Protein AF-A0A857J0X7-F1 (afdb_monomer_lite)

Organism: NCBI:txid2697032

InterPro domains:
  IPR001810 F-box domain [PS50181] (43-91)

pLDDT: mean 70.12, std 14.36, range [34.72, 91.56]

Radius of gyration: 24.82 Å; chains: 1; bounding box: 76×46×62 Å

Secondary structure (DSSP, 8-state):
-HHHHHHTTPPPPTT--HHHHHHHHHHHHHS-------SS---SSGGGS-HHHHHHHHTTS-HHHHHHHHTT-HHHHHHHHHHHHHHHHHHHHHHHHTB-TTS-B-HHHHHHHHHHGGG--S--HHHHHHHHHHHHHHHHHHHHTSPTTHHHHHHHHHHHHHHHHTTTSTTHHHHHHHIIIIIGGGS-HHHHHHHHHHHHHHHHHHTTS--HHHHHHHHHHHHHHHHHHHHHHHHTT---HHHHHHHHHHHHHHHS-TTSPPPPHHHHHHHHHHHHHHHHHH-BHHHHHHHHHHHHHHHTTS-HHHHHHHHHHHGGGTSSS--TTS-TTPPPPB--HHHHHHHHHHHHHHHS--

Structure (mmCIF, N/CA/C/O backbone):
data_AF-A0A857J0X7-F1
#
_entry.id   AF-A0A857J0X7-F1
#
loop_
_atom_site.group_PDB
_atom_site.id
_atom_site.type_symbol
_atom_site.label_atom_id
_atom_site.label_alt_id
_atom_site.label_comp_id
_atom_site.label_asym_id
_atom_site.label_entity_id
_atom_site.label_seq_id
_atom_site.pdbx_PDB_ins_code
_atom_site.Cartn_x
_atom_site.Cartn_y
_atom_site.Cartn_z
_atom_site.occupancy
_atom_site.B_iso_or_equiv
_atom_site.auth_seq_id
_atom_site.auth_comp_id
_atom_site.auth_asym_id
_atom_site.auth_atom_id
_atom_site.pdbx_PDB_model_num
ATOM 1 N N . MET A 1 1 ? -35.759 5.948 -0.224 1.00 48.41 1 MET A N 1
ATOM 2 C CA . MET A 1 1 ? -35.198 4.591 0.015 1.00 48.41 1 MET A CA 1
ATOM 3 C C . MET A 1 1 ? -33.854 4.573 0.755 1.00 48.41 1 MET A C 1
ATOM 5 O O . MET A 1 1 ? -33.640 3.648 1.523 1.00 48.41 1 MET A O 1
ATOM 9 N N . PHE A 1 2 ? -32.939 5.535 0.563 1.00 41.16 2 PHE A N 1
ATOM 10 C CA . PHE A 1 2 ? -31.640 5.555 1.270 1.00 41.16 2 PHE A CA 1
ATOM 11 C C . PHE A 1 2 ? -31.780 5.833 2.783 1.00 41.16 2 PHE A C 1
ATOM 13 O O . PHE A 1 2 ? -31.210 5.122 3.605 1.00 41.16 2 PHE A O 1
ATOM 20 N N . PHE A 1 3 ? -32.629 6.800 3.148 1.00 45.56 3 PHE A N 1
ATOM 21 C CA . PHE A 1 3 ? -32.898 7.202 4.536 1.00 45.56 3 PHE A CA 1
ATOM 22 C C . PHE A 1 3 ? -33.541 6.099 5.390 1.00 45.56 3 PHE A C 1
ATOM 24 O O . PHE A 1 3 ? -33.100 5.847 6.506 1.00 45.56 3 PHE A O 1
ATOM 31 N N . SER A 1 4 ? -34.531 5.383 4.846 1.00 43.31 4 SER A N 1
ATOM 32 C CA . SER A 1 4 ? -35.195 4.286 5.560 1.00 43.31 4 SER A CA 1
ATOM 33 C C . SER A 1 4 ? -34.237 3.129 5.862 1.00 43.31 4 SER A C 1
ATOM 35 O O . SER A 1 4 ? -34.340 2.521 6.919 1.00 43.31 4 SER A O 1
ATOM 37 N N . ARG A 1 5 ? -33.249 2.866 4.991 1.00 43.47 5 ARG A N 1
ATOM 38 C CA . ARG A 1 5 ? -32.209 1.845 5.224 1.00 43.47 5 ARG A CA 1
ATOM 39 C C . ARG A 1 5 ? -31.157 2.274 6.255 1.00 43.47 5 ARG A C 1
ATOM 41 O O . ARG A 1 5 ? -30.703 1.434 7.028 1.00 43.47 5 ARG A O 1
ATOM 48 N N . LEU A 1 6 ? -30.807 3.564 6.293 1.00 44.28 6 LEU A N 1
ATOM 49 C CA . LEU A 1 6 ? -29.905 4.157 7.294 1.00 44.28 6 LEU A CA 1
ATOM 50 C C . LEU A 1 6 ? -30.493 4.098 8.708 1.00 44.28 6 LEU A C 1
ATOM 52 O O . LEU A 1 6 ? -29.813 3.669 9.639 1.00 44.28 6 LEU A O 1
ATOM 56 N N . VAL A 1 7 ? -31.771 4.460 8.846 1.00 41.97 7 VAL A N 1
ATOM 57 C CA . VAL A 1 7 ? -32.508 4.427 10.121 1.00 41.97 7 VAL A CA 1
ATOM 58 C C . VAL A 1 7 ? -32.753 2.986 10.598 1.00 41.97 7 VAL A C 1
ATOM 60 O O . VAL A 1 7 ? -32.714 2.722 11.794 1.00 41.97 7 VAL A O 1
ATOM 63 N N . GLN A 1 8 ? -32.905 2.023 9.682 1.00 41.41 8 GLN A N 1
ATOM 64 C CA . GLN A 1 8 ? -33.086 0.596 10.003 1.00 41.41 8 GLN A CA 1
ATOM 65 C C . GLN A 1 8 ? -31.782 -0.161 10.322 1.00 41.41 8 GLN A C 1
ATOM 67 O O . GLN A 1 8 ? -31.808 -1.370 10.543 1.00 41.41 8 GLN A O 1
ATOM 72 N N . GLY A 1 9 ? -30.629 0.516 10.338 1.00 34.72 9 GLY A N 1
ATOM 73 C CA . GLY A 1 9 ? -29.356 -0.090 10.734 1.00 34.72 9 GLY A CA 1
ATOM 74 C C . GLY A 1 9 ? -28.787 -1.127 9.765 1.00 34.72 9 GLY A C 1
ATOM 75 O O . GLY A 1 9 ? -27.939 -1.925 10.163 1.00 34.72 9 GLY A O 1
ATOM 76 N N . GLN A 1 10 ? -29.203 -1.113 8.495 1.00 35.03 10 GLN A N 1
ATOM 77 C CA . GLN A 1 10 ? -28.596 -1.984 7.493 1.00 35.03 10 GLN A CA 1
ATOM 78 C C . GLN A 1 10 ? -27.208 -1.467 7.075 1.00 35.03 10 GLN A C 1
ATOM 80 O O . GLN A 1 10 ? -27.016 -0.256 6.934 1.00 35.03 10 GLN A O 1
ATOM 85 N N . PRO A 1 11 ? -26.224 -2.361 6.859 1.00 36.31 11 PRO A N 1
ATOM 86 C CA . PRO A 1 11 ? -24.900 -1.967 6.401 1.00 36.31 11 PRO A CA 1
ATOM 87 C C . PRO A 1 11 ? -24.997 -1.308 5.020 1.00 36.31 11 PRO A C 1
ATOM 89 O O . PRO A 1 11 ? -25.448 -1.924 4.054 1.00 36.31 11 PRO A O 1
ATOM 92 N N . ILE A 1 12 ? -24.553 -0.054 4.916 1.00 43.38 12 ILE A N 1
ATOM 93 C CA . ILE A 1 12 ? -24.356 0.595 3.620 1.00 43.38 12 ILE A CA 1
ATOM 94 C C . ILE A 1 12 ? -23.183 -0.123 2.949 1.00 43.38 12 ILE A C 1
ATOM 96 O O . ILE A 1 12 ? -22.090 -0.196 3.513 1.00 43.38 12 ILE A O 1
ATOM 100 N N . ALA A 1 13 ? -23.409 -0.682 1.759 1.00 38.34 13 ALA A N 1
ATOM 101 C CA . ALA A 1 13 ? -22.337 -1.252 0.955 1.00 38.34 13 ALA A CA 1
ATOM 102 C C . ALA A 1 13 ? -21.242 -0.187 0.768 1.00 38.34 13 ALA A C 1
ATOM 104 O O . ALA A 1 13 ? -21.514 0.913 0.285 1.00 38.34 13 ALA A O 1
ATOM 105 N N . THR A 1 14 ? -20.011 -0.516 1.160 1.00 41.66 14 THR A N 1
ATOM 106 C CA . THR A 1 14 ? -18.832 0.368 1.262 1.00 41.66 14 THR A CA 1
ATOM 107 C C . THR A 1 14 ? -18.292 0.868 -0.091 1.00 41.66 14 THR A C 1
ATOM 109 O O . THR A 1 14 ? -17.098 1.085 -0.246 1.00 41.66 14 THR A O 1
ATOM 112 N N . GLY A 1 15 ? -19.155 1.012 -1.097 1.00 35.62 15 GLY A N 1
ATOM 113 C CA . GLY A 1 15 ? -18.845 1.551 -2.423 1.00 35.62 15 GLY A CA 1
ATOM 114 C C . GLY A 1 15 ? -19.691 2.767 -2.809 1.00 35.62 15 GLY A C 1
ATOM 115 O O . GLY A 1 15 ? -19.519 3.312 -3.897 1.00 35.62 15 GLY A O 1
ATOM 116 N N . HIS A 1 16 ? -20.615 3.217 -1.957 1.00 41.31 16 HIS A N 1
ATOM 117 C CA . HIS A 1 16 ? -21.377 4.443 -2.201 1.00 41.31 16 HIS A CA 1
ATOM 118 C C . HIS A 1 16 ? -20.581 5.653 -1.713 1.00 41.31 16 HIS A C 1
ATOM 120 O O . HIS A 1 16 ? -20.778 6.160 -0.616 1.00 41.31 16 HIS A O 1
ATOM 126 N N . SER A 1 17 ? -19.662 6.084 -2.582 1.00 48.12 17 SER A N 1
ATOM 127 C CA . SER A 1 17 ? -18.840 7.294 -2.487 1.00 48.12 17 SER A CA 1
ATOM 128 C C . SER A 1 17 ? -19.632 8.508 -1.988 1.00 48.12 17 SER A C 1
ATOM 130 O O . SER A 1 17 ? -20.818 8.639 -2.301 1.00 48.12 17 SER A O 1
ATOM 132 N N . ALA A 1 18 ? -18.947 9.454 -1.335 1.00 45.88 18 ALA A N 1
ATOM 133 C CA . ALA A 1 18 ? -19.403 10.816 -1.030 1.00 45.88 18 ALA A CA 1
ATOM 134 C C . ALA A 1 18 ? -20.168 11.509 -2.181 1.00 45.88 18 ALA A C 1
ATOM 136 O O . ALA A 1 18 ? -20.997 12.382 -1.942 1.00 45.88 18 ALA A O 1
ATOM 137 N N . ARG A 1 19 ? -19.944 11.089 -3.434 1.00 41.78 19 ARG A N 1
ATOM 138 C CA . ARG A 1 19 ? -20.722 11.490 -4.617 1.00 41.78 19 ARG A CA 1
ATOM 139 C C . ARG A 1 19 ? -22.202 11.080 -4.552 1.00 41.78 19 ARG A C 1
ATOM 141 O O . ARG A 1 19 ? -23.055 11.855 -4.963 1.00 41.78 19 ARG A O 1
ATOM 148 N N . THR A 1 20 ? -22.506 9.898 -4.022 1.00 53.53 20 THR A N 1
ATOM 149 C CA . THR A 1 20 ? -23.864 9.361 -3.805 1.00 53.53 20 THR A CA 1
ATOM 150 C C . THR A 1 20 ? -24.566 10.097 -2.671 1.00 53.53 20 THR A C 1
ATOM 152 O O . THR A 1 20 ? -25.737 10.429 -2.802 1.00 53.53 20 THR A O 1
ATOM 155 N N . LEU A 1 21 ? -23.836 10.415 -1.594 1.00 52.06 21 LEU A N 1
ATOM 156 C CA . LEU A 1 21 ? -24.336 11.269 -0.513 1.00 52.06 21 LEU A CA 1
ATOM 157 C C . LEU A 1 21 ? -24.615 12.687 -1.027 1.00 52.06 21 LEU A C 1
ATOM 159 O O . LEU A 1 21 ? -25.729 13.167 -0.869 1.00 52.06 21 LEU A O 1
ATOM 163 N N . ARG A 1 22 ? -23.669 13.319 -1.739 1.00 48.34 22 ARG A N 1
ATOM 164 C CA . ARG A 1 22 ? -23.881 14.634 -2.376 1.00 48.34 22 ARG A CA 1
ATOM 165 C C . ARG A 1 22 ? -25.040 14.620 -3.371 1.00 48.34 22 ARG A C 1
ATOM 167 O O . ARG A 1 22 ? -25.830 15.550 -3.368 1.00 48.34 22 ARG A O 1
ATOM 174 N N . SER A 1 23 ? -25.170 13.579 -4.193 1.00 47.84 23 SER A N 1
ATOM 175 C CA . SER A 1 23 ? -26.280 13.426 -5.144 1.00 47.84 23 SER A CA 1
ATOM 176 C C . SER A 1 23 ? -27.624 13.267 -4.434 1.00 47.84 23 SER A C 1
ATOM 178 O O . SER A 1 23 ? -28.561 13.969 -4.796 1.00 47.84 23 SER A O 1
ATOM 180 N N . ALA A 1 24 ? -27.709 12.401 -3.420 1.00 53.78 24 ALA A N 1
ATOM 181 C CA . ALA A 1 24 ? -28.931 12.173 -2.653 1.00 53.78 24 ALA A CA 1
ATOM 182 C C . ALA A 1 24 ? -29.360 13.423 -1.865 1.00 53.78 24 ALA A C 1
ATOM 184 O O . ALA A 1 24 ? -30.553 13.713 -1.778 1.00 53.78 24 ALA A O 1
ATOM 185 N N . LEU A 1 25 ? -28.395 14.182 -1.338 1.00 52.22 25 LEU A N 1
ATOM 186 C CA . LEU A 1 25 ? -28.626 15.433 -0.612 1.00 52.22 25 LEU A CA 1
ATOM 187 C C . LEU A 1 25 ? -28.973 16.597 -1.560 1.00 52.22 25 LEU A C 1
ATOM 189 O O . LEU A 1 25 ? -29.880 17.368 -1.264 1.00 52.22 25 LEU A O 1
ATOM 193 N N . ALA A 1 26 ? -28.355 16.682 -2.743 1.00 49.19 26 ALA A N 1
ATOM 194 C CA . ALA A 1 26 ? -28.684 17.693 -3.755 1.00 49.19 26 ALA A CA 1
ATOM 195 C C . ALA A 1 26 ? -30.107 17.528 -4.323 1.00 49.19 26 ALA A C 1
ATOM 197 O O . ALA A 1 26 ? -30.790 18.521 -4.587 1.00 49.19 26 ALA A O 1
ATOM 198 N N . THR A 1 27 ? -30.595 16.288 -4.454 1.00 49.78 27 THR A N 1
ATOM 199 C CA . THR A 1 27 ? -32.006 16.024 -4.790 1.00 49.78 27 THR A CA 1
ATOM 200 C C . THR A 1 27 ? -32.984 16.455 -3.694 1.00 49.78 27 THR A C 1
ATOM 202 O O . THR A 1 27 ? -34.136 16.715 -4.009 1.00 49.78 27 THR A O 1
ATOM 205 N N . GLN A 1 28 ? -32.557 16.577 -2.430 1.00 45.53 28 GLN A N 1
ATOM 206 C CA . GLN A 1 28 ? -33.424 17.060 -1.344 1.00 45.53 28 GLN A CA 1
ATOM 207 C C . GLN A 1 28 ? -33.520 18.589 -1.302 1.00 45.53 28 GLN A C 1
ATOM 209 O O . GLN A 1 28 ? -34.594 19.119 -1.025 1.00 45.53 28 GLN A O 1
ATOM 214 N N . SER A 1 29 ? -32.437 19.303 -1.632 1.00 40.91 29 SER A N 1
ATOM 215 C CA . SER A 1 29 ? -32.443 20.773 -1.723 1.00 40.91 29 SER A CA 1
ATOM 216 C C . SER A 1 29 ? -33.305 21.308 -2.874 1.00 40.91 29 SER A C 1
ATOM 218 O O . SER A 1 29 ? -33.671 22.477 -2.866 1.00 40.91 29 SER A O 1
ATOM 220 N N . THR A 1 30 ? -33.634 20.469 -3.862 1.00 42.28 30 THR A N 1
ATOM 221 C CA . THR A 1 30 ? -34.425 20.852 -5.045 1.00 42.28 30 THR A CA 1
ATOM 222 C C . THR A 1 30 ? -35.910 20.492 -4.948 1.00 42.28 30 THR A C 1
ATOM 224 O O . THR A 1 30 ? -36.709 21.075 -5.671 1.00 42.28 30 THR A O 1
ATOM 227 N N . THR A 1 31 ? -36.316 19.600 -4.037 1.00 43.66 31 THR A N 1
ATOM 228 C CA . THR A 1 31 ? -37.730 19.202 -3.858 1.00 43.66 31 THR A CA 1
ATOM 229 C C . THR A 1 31 ? -38.477 19.958 -2.753 1.00 43.66 31 THR A C 1
ATOM 231 O O . THR A 1 31 ? -39.665 19.723 -2.557 1.00 43.66 31 THR A O 1
ATOM 234 N N . SER A 1 32 ? -37.835 20.879 -2.028 1.00 42.47 32 SER A N 1
ATOM 235 C CA . SER A 1 32 ? -38.486 21.670 -0.973 1.00 42.47 32 SER A CA 1
ATOM 236 C C . SER A 1 32 ? -39.099 22.974 -1.505 1.00 42.47 32 SER A C 1
ATOM 238 O O . SER A 1 32 ? -38.623 24.062 -1.185 1.00 42.47 32 SER A O 1
ATOM 240 N N . THR A 1 33 ? -40.152 22.871 -2.316 1.00 39.88 33 THR A N 1
ATOM 241 C CA . THR A 1 33 ? -41.039 24.004 -2.673 1.00 39.88 33 THR A CA 1
ATOM 242 C C . THR A 1 33 ? -42.523 23.708 -2.452 1.00 39.88 33 THR A C 1
ATOM 244 O O . THR A 1 33 ? -43.375 24.487 -2.868 1.00 39.88 33 THR A O 1
ATOM 247 N N . THR A 1 34 ? -42.868 22.634 -1.743 1.00 42.69 34 THR A N 1
ATOM 248 C CA . THR A 1 34 ? -44.253 22.353 -1.338 1.00 42.69 34 THR A CA 1
ATOM 249 C C . THR A 1 34 ? -44.371 22.334 0.186 1.00 42.69 34 THR A C 1
ATOM 251 O O . THR A 1 34 ? -43.831 21.468 0.867 1.00 42.69 34 THR A O 1
ATOM 254 N N . ASN A 1 35 ? -45.043 23.366 0.710 1.00 41.41 35 ASN A N 1
ATOM 255 C CA . ASN A 1 35 ? -45.414 23.548 2.112 1.00 41.41 35 ASN A CA 1
ATOM 256 C C . ASN A 1 35 ? -46.582 22.618 2.480 1.00 41.41 35 ASN A C 1
ATOM 258 O O . ASN A 1 35 ? -47.716 23.073 2.596 1.00 41.41 35 ASN A O 1
ATOM 262 N N . GLU A 1 36 ? -46.314 21.336 2.701 1.00 41.53 36 GLU A N 1
ATOM 263 C CA . GLU A 1 36 ? -47.196 20.505 3.526 1.00 41.53 36 GLU A CA 1
ATOM 264 C C . GLU A 1 36 ? -46.353 19.746 4.559 1.00 41.53 36 GLU A C 1
ATOM 266 O O . GLU A 1 36 ? -45.397 19.061 4.184 1.00 41.53 36 GLU A O 1
ATOM 271 N N . PRO A 1 37 ? -46.647 19.876 5.867 1.00 39.81 37 PRO A N 1
ATOM 272 C CA . PRO A 1 37 ? -45.993 19.060 6.877 1.00 39.81 37 PRO A CA 1
ATOM 273 C C . PRO A 1 37 ? -46.467 17.605 6.719 1.00 39.81 37 PRO A C 1
ATOM 275 O O . PRO A 1 37 ? -47.678 17.370 6.691 1.00 39.81 37 PRO A O 1
ATOM 278 N N . PRO A 1 38 ? -45.568 16.608 6.624 1.00 44.72 38 PRO A N 1
ATOM 279 C CA . PRO A 1 38 ? -45.996 15.219 6.616 1.00 44.72 38 PRO A CA 1
ATOM 280 C C . PRO A 1 38 ? -46.636 14.864 7.962 1.00 44.72 38 PRO A C 1
ATOM 282 O O . PRO A 1 38 ? -46.075 15.110 9.031 1.00 44.72 38 PRO A O 1
ATOM 285 N N . ALA A 1 39 ? -47.826 14.271 7.890 1.00 46.19 39 ALA A N 1
ATOM 286 C CA . ALA A 1 39 ? -48.532 13.677 9.014 1.00 46.19 39 ALA A CA 1
ATOM 287 C C . ALA A 1 39 ? -47.848 12.362 9.427 1.00 46.19 39 ALA A C 1
ATOM 289 O O . ALA A 1 39 ? -48.253 11.291 9.000 1.00 46.19 39 ALA A O 1
ATOM 290 N N . ASP A 1 40 ? -46.743 12.478 10.159 1.00 49.06 40 ASP A N 1
ATOM 291 C CA . ASP A 1 40 ? -46.194 11.526 11.136 1.00 49.06 40 ASP A CA 1
ATOM 292 C C . ASP A 1 40 ? -44.783 12.010 11.493 1.00 49.06 40 ASP A C 1
ATOM 294 O O . ASP A 1 40 ? -44.025 12.412 10.613 1.00 49.06 40 ASP A O 1
ATOM 298 N N . GLY A 1 41 ? -44.427 11.997 12.782 1.00 47.50 41 GLY A N 1
ATOM 299 C CA . GLY A 1 41 ? -43.232 12.634 13.369 1.00 47.50 41 GLY A CA 1
ATOM 300 C C . GLY A 1 41 ? -41.858 12.074 12.961 1.00 47.50 41 GLY A C 1
ATOM 301 O O . GLY A 1 41 ? -40.938 12.054 13.777 1.00 47.50 41 GLY A O 1
ATOM 302 N N . ALA A 1 42 ? -41.699 11.593 11.728 1.00 47.16 42 ALA A N 1
ATOM 303 C CA . ALA A 1 42 ? -40.431 11.154 11.176 1.00 47.16 42 ALA A CA 1
ATOM 304 C C . ALA A 1 42 ? -39.616 12.361 10.662 1.00 47.16 42 ALA A C 1
ATOM 306 O O . ALA A 1 42 ? -40.120 13.152 9.863 1.00 47.16 42 ALA A O 1
ATOM 307 N N . PRO A 1 43 ? -38.344 12.505 11.071 1.00 52.66 43 PRO A N 1
ATOM 308 C CA . PRO A 1 43 ? -37.503 13.615 10.640 1.00 52.66 43 PRO A CA 1
ATOM 309 C C . PRO A 1 43 ? -37.266 13.569 9.125 1.00 52.66 43 PRO A C 1
ATOM 311 O O . PRO A 1 43 ? -36.805 12.566 8.575 1.00 52.66 43 PRO A O 1
ATOM 314 N N . THR A 1 44 ? -37.570 14.679 8.453 1.00 59.47 44 THR A N 1
ATOM 315 C CA . THR A 1 44 ? -37.413 14.848 7.000 1.00 59.47 44 THR A CA 1
ATOM 316 C C . THR A 1 44 ? -35.986 15.203 6.581 1.00 59.47 44 THR A C 1
ATOM 318 O O . THR A 1 44 ? -35.622 14.973 5.425 1.00 59.47 44 THR A O 1
ATOM 321 N N . ARG A 1 45 ? -35.160 15.734 7.497 1.00 67.62 45 ARG A N 1
ATOM 322 C CA . ARG A 1 45 ? -33.753 16.094 7.255 1.00 67.62 45 ARG A CA 1
ATOM 323 C C . ARG A 1 45 ? -32.836 15.467 8.308 1.00 67.62 45 ARG A C 1
ATOM 325 O O . ARG A 1 45 ? -33.229 15.257 9.451 1.00 67.62 45 ARG A O 1
ATOM 332 N N . LEU A 1 46 ? -31.575 15.200 7.942 1.00 70.06 46 LEU A N 1
ATOM 333 C CA . LEU A 1 46 ? -30.533 14.731 8.885 1.00 70.06 46 LEU A CA 1
ATOM 334 C C . LEU A 1 46 ? -30.329 15.729 10.036 1.00 70.06 46 LEU A C 1
ATOM 336 O O . LEU A 1 46 ? -29.960 15.350 11.143 1.00 70.06 46 LEU A O 1
ATOM 340 N N . GLU A 1 47 ? -30.585 17.003 9.752 1.00 75.06 47 GLU A N 1
ATOM 341 C CA . GLU A 1 47 ? -30.501 18.134 10.672 1.00 75.06 47 GLU A CA 1
ATOM 342 C C . GLU A 1 47 ? -31.615 18.140 11.716 1.00 75.06 47 GLU A C 1
ATOM 344 O O . GLU A 1 47 ? -31.502 18.882 12.681 1.00 75.06 47 GLU A O 1
ATOM 349 N N . ASP A 1 48 ? -32.653 17.317 11.560 1.00 78.50 48 ASP A N 1
ATOM 350 C CA . ASP A 1 48 ? -33.775 17.227 12.499 1.00 78.50 48 ASP A CA 1
ATOM 351 C C . ASP A 1 48 ? -33.607 16.047 13.474 1.00 78.50 48 ASP A C 1
ATOM 353 O O . ASP A 1 48 ? -34.383 15.885 14.414 1.00 78.50 48 ASP A O 1
ATOM 357 N N . LEU A 1 49 ? -32.584 15.203 13.276 1.00 79.00 49 LEU A N 1
ATOM 358 C CA . LEU A 1 49 ? -32.345 14.039 14.129 1.00 79.00 49 LEU A CA 1
ATOM 359 C C . LEU A 1 49 ? -31.921 14.461 15.546 1.00 79.00 49 LEU A C 1
ATOM 361 O O . LEU A 1 49 ? -31.137 15.403 15.684 1.00 79.00 49 LEU A O 1
ATOM 365 N N . PRO A 1 50 ? -32.348 13.749 16.605 1.00 82.12 50 PRO A N 1
ATOM 366 C CA . PRO A 1 50 ? -31.784 13.885 17.947 1.00 82.12 50 PRO A CA 1
ATOM 367 C C . PRO A 1 50 ? -30.264 13.688 17.952 1.00 82.12 50 PRO A C 1
ATOM 369 O O . PRO A 1 50 ? -29.726 12.921 17.149 1.00 82.12 50 PRO A O 1
ATOM 372 N N . ASN A 1 51 ? -29.562 14.365 18.865 1.00 79.00 51 ASN A N 1
ATOM 373 C CA . ASN A 1 51 ? -28.096 14.329 18.917 1.00 79.00 51 ASN A CA 1
ATOM 374 C C . ASN A 1 51 ? -27.546 12.912 19.127 1.00 79.00 51 ASN A C 1
ATOM 376 O O . ASN A 1 51 ? -26.505 12.586 18.565 1.00 79.00 51 ASN A O 1
ATOM 380 N N . GLU A 1 52 ? -28.232 12.064 19.891 1.00 79.25 52 GLU A N 1
ATOM 381 C CA . GLU A 1 52 ? -27.820 10.681 20.146 1.00 79.25 52 GLU A CA 1
ATOM 382 C C . GLU A 1 52 ? -27.847 9.853 18.855 1.00 79.25 52 GLU A C 1
ATOM 384 O O . GLU A 1 52 ? -26.859 9.212 18.503 1.00 79.25 52 GLU A O 1
ATOM 389 N N . ILE A 1 53 ? -28.943 9.949 18.096 1.00 80.50 53 ILE A N 1
ATOM 390 C CA . ILE A 1 53 ? -29.118 9.233 16.824 1.00 80.50 53 ILE A CA 1
ATOM 391 C C . ILE A 1 53 ? -28.143 9.765 15.773 1.00 80.50 53 ILE A C 1
ATOM 393 O O . ILE A 1 53 ? -27.558 8.996 15.010 1.00 80.50 53 ILE A O 1
ATOM 397 N N . LEU A 1 54 ? -27.939 11.084 15.742 1.00 82.44 54 LEU A N 1
ATOM 398 C CA . LEU A 1 54 ? -26.971 11.711 14.854 1.00 82.44 54 LEU A CA 1
ATOM 399 C C . LEU A 1 54 ? -25.552 11.198 15.135 1.00 82.44 54 LEU A C 1
ATOM 401 O O . LEU A 1 54 ? -24.854 10.810 14.202 1.00 82.44 54 LEU A O 1
ATOM 405 N N . LEU A 1 55 ? -25.139 11.135 16.403 1.00 79.81 55 LEU A N 1
ATOM 406 C CA . LEU A 1 55 ? -23.829 10.603 16.788 1.00 79.81 55 LEU A CA 1
ATOM 407 C C . LEU A 1 55 ? -23.681 9.116 16.432 1.00 79.81 55 LEU A C 1
ATOM 409 O O . LEU A 1 55 ? -22.628 8.718 15.936 1.00 79.81 55 LEU A O 1
ATOM 413 N N . ASP A 1 56 ? -24.728 8.307 16.607 1.00 79.38 56 ASP A N 1
ATOM 414 C CA . ASP A 1 56 ? -24.720 6.888 16.224 1.00 79.38 56 ASP A CA 1
ATOM 415 C C . ASP A 1 56 ? -24.605 6.678 14.707 1.00 79.38 56 ASP A C 1
ATOM 417 O O . ASP A 1 56 ? -23.965 5.725 14.247 1.00 79.38 56 ASP A O 1
ATOM 421 N N . LEU A 1 57 ? -25.202 7.568 13.912 1.00 80.88 57 LEU A N 1
ATOM 422 C CA . LEU A 1 57 ? -25.074 7.555 12.457 1.00 80.88 57 LEU A CA 1
ATOM 423 C C . LEU A 1 57 ? -23.676 7.982 12.015 1.00 80.88 57 LEU A C 1
ATOM 425 O O . LEU A 1 57 ? -23.048 7.279 11.221 1.00 80.88 57 LEU A O 1
ATOM 429 N N . LEU A 1 58 ? -23.165 9.089 12.557 1.00 80.44 58 LEU A N 1
ATOM 430 C CA . LEU A 1 58 ? -21.813 9.571 12.271 1.00 80.44 58 LEU A CA 1
ATOM 431 C C . LEU A 1 58 ? -20.748 8.542 12.706 1.00 80.44 58 LEU A C 1
ATOM 433 O O . LEU A 1 58 ? -19.729 8.378 12.034 1.00 80.44 58 LEU A O 1
ATOM 437 N N . ALA A 1 59 ? -21.005 7.746 13.751 1.00 72.69 59 ALA A N 1
ATOM 438 C CA . ALA A 1 59 ? -20.148 6.631 14.175 1.00 72.69 59 ALA A CA 1
ATOM 439 C C . ALA A 1 59 ? -19.978 5.520 13.126 1.00 72.69 59 ALA A C 1
ATOM 441 O O . ALA A 1 59 ? -19.060 4.703 13.242 1.00 72.69 59 ALA A O 1
ATOM 442 N N . ARG A 1 60 ? -20.836 5.467 12.104 1.00 74.62 60 ARG A N 1
ATOM 443 C CA . ARG A 1 60 ? -20.806 4.446 11.044 1.00 74.62 60 ARG A CA 1
ATOM 444 C C . ARG A 1 60 ? -20.176 4.939 9.742 1.00 74.62 60 ARG A C 1
ATOM 446 O O . ARG A 1 60 ? -20.003 4.131 8.831 1.00 74.62 60 ARG A O 1
ATOM 453 N N . LEU A 1 61 ? -19.853 6.226 9.649 1.00 74.88 61 LEU A N 1
ATOM 454 C CA . LEU A 1 61 ? -19.323 6.850 8.440 1.00 74.88 61 LEU A CA 1
ATOM 455 C C . LEU A 1 61 ? -17.790 6.844 8.416 1.00 74.88 61 LEU A C 1
ATOM 457 O O . LEU A 1 61 ? -17.130 6.796 9.456 1.00 74.88 61 LEU A O 1
ATOM 461 N N . ASP A 1 62 ? -17.231 6.873 7.208 1.00 70.88 62 ASP A N 1
ATOM 462 C CA . ASP A 1 62 ? -15.794 7.022 6.981 1.00 70.88 62 ASP A CA 1
ATOM 463 C C . ASP A 1 62 ? -15.350 8.492 7.076 1.00 70.88 62 ASP A C 1
ATOM 465 O O . ASP A 1 62 ? -16.157 9.422 7.006 1.00 70.88 62 ASP A O 1
ATOM 469 N N . ALA A 1 63 ? -14.041 8.705 7.223 1.00 72.19 63 ALA A N 1
ATOM 470 C CA . ALA A 1 63 ? -13.424 10.027 7.336 1.00 72.19 63 ALA A CA 1
ATOM 471 C C . ALA A 1 63 ? -13.860 11.017 6.238 1.00 72.19 63 ALA A C 1
ATOM 473 O O . ALA A 1 63 ? -14.121 12.186 6.522 1.00 72.19 63 ALA A O 1
ATOM 474 N N . ARG A 1 64 ? -13.981 10.551 4.989 1.00 71.50 64 ARG A N 1
ATOM 475 C CA . ARG A 1 64 ? -14.370 11.387 3.846 1.00 71.50 64 ARG A CA 1
ATOM 476 C C . ARG A 1 64 ? -15.833 11.815 3.924 1.00 71.50 64 ARG A C 1
ATOM 478 O O . ARG A 1 64 ? -16.146 12.974 3.657 1.00 71.50 64 ARG A O 1
ATOM 485 N N . SER A 1 65 ? -16.729 10.901 4.285 1.00 76.69 65 SER A N 1
ATOM 486 C CA . SER A 1 65 ? -18.147 11.216 4.477 1.00 76.69 65 SER A CA 1
ATOM 487 C C . SER A 1 65 ? -18.343 12.164 5.656 1.00 76.69 65 SER A C 1
ATOM 489 O O . SER A 1 65 ? -19.153 13.083 5.559 1.00 76.69 65 SER A O 1
ATOM 491 N N . LEU A 1 66 ? -17.568 11.993 6.733 1.00 79.75 66 LEU A N 1
ATOM 492 C CA . LEU A 1 66 ? -17.556 12.925 7.861 1.00 79.75 66 LEU A CA 1
ATOM 493 C C . LEU A 1 66 ? -17.092 14.318 7.425 1.00 79.75 66 LEU A C 1
ATOM 495 O O . LEU A 1 66 ? -17.776 15.288 7.723 1.00 79.75 66 LEU A O 1
ATOM 499 N N . GLN A 1 67 ? -16.004 14.432 6.658 1.00 76.00 67 GLN A N 1
ATOM 500 C CA . GLN A 1 67 ? -15.534 15.727 6.154 1.00 76.00 67 GLN A CA 1
ATOM 501 C C . GLN A 1 67 ? -16.615 16.450 5.337 1.00 76.00 67 GLN A C 1
ATOM 503 O O . GLN A 1 67 ? -16.916 17.610 5.601 1.00 76.00 67 GLN A O 1
ATOM 508 N N . VAL A 1 68 ? -17.254 15.744 4.398 1.00 78.62 68 VAL A N 1
ATOM 509 C CA . VAL A 1 68 ? -18.321 16.326 3.570 1.00 78.62 68 VAL A CA 1
ATOM 510 C C . VAL A 1 68 ? -19.510 16.781 4.414 1.00 78.62 68 VAL A C 1
ATOM 512 O O . VAL A 1 68 ? -20.060 17.839 4.137 1.00 78.62 68 VAL A O 1
ATOM 515 N N . LEU A 1 69 ? -19.906 16.018 5.437 1.00 80.75 69 LEU A N 1
ATOM 516 C CA . LEU A 1 69 ? -20.994 16.410 6.340 1.00 80.75 69 LEU A CA 1
ATOM 517 C C . LEU A 1 69 ? -20.613 17.594 7.237 1.00 80.75 69 LEU A C 1
ATOM 519 O O . LEU A 1 69 ? -21.450 18.457 7.488 1.00 80.75 69 LEU A O 1
ATOM 523 N N . GLY A 1 70 ? -19.362 17.656 7.697 1.00 80.56 70 GLY A N 1
ATOM 524 C CA . GLY A 1 70 ? -18.853 18.765 8.506 1.00 80.56 70 GLY A CA 1
ATOM 525 C C . GLY A 1 70 ? -18.848 20.095 7.752 1.00 80.56 70 GLY A C 1
ATOM 526 O O . GLY A 1 70 ? -19.116 21.133 8.345 1.00 80.56 70 GLY A O 1
ATOM 527 N N . GLU A 1 71 ? -18.629 20.064 6.437 1.00 82.25 71 GLU A N 1
ATOM 528 C CA . GLU A 1 71 ? -18.693 21.247 5.567 1.00 82.25 71 GLU A CA 1
ATOM 529 C C . GLU A 1 71 ? -20.129 21.757 5.333 1.00 82.25 71 GLU A C 1
ATOM 531 O O . GLU A 1 71 ? -20.304 22.879 4.862 1.00 82.25 71 GLU A O 1
ATOM 536 N N . MET A 1 72 ? -21.165 20.966 5.648 1.00 81.19 72 MET A N 1
ATOM 537 C CA . MET A 1 72 ? -22.556 21.348 5.368 1.00 81.19 72 MET A CA 1
ATOM 538 C C . MET A 1 72 ? -23.117 22.359 6.367 1.00 81.19 72 MET A C 1
ATOM 540 O O . MET A 1 72 ? -23.796 23.298 5.959 1.00 81.19 72 MET A O 1
ATOM 544 N N . ASN A 1 73 ? -22.886 22.160 7.669 1.00 83.06 73 ASN A N 1
ATOM 545 C CA . ASN A 1 73 ? -23.345 23.086 8.703 1.00 83.06 73 ASN A CA 1
ATOM 546 C C . ASN A 1 73 ? -22.561 22.936 10.020 1.00 83.06 73 ASN A C 1
ATOM 548 O O . ASN A 1 73 ? -21.922 21.918 10.296 1.00 83.06 73 ASN A O 1
ATOM 552 N N . PHE A 1 74 ? -22.675 23.958 10.873 1.00 85.25 74 PHE A N 1
ATOM 553 C CA . PHE A 1 74 ? -21.985 24.025 12.164 1.00 85.25 74 PHE A CA 1
ATOM 554 C C . PHE A 1 74 ? -22.372 22.892 13.130 1.00 85.25 74 PHE A C 1
ATOM 556 O O . PHE A 1 74 ? -21.536 22.411 13.894 1.00 85.25 74 PHE A O 1
ATOM 563 N N . ARG A 1 75 ? -23.630 22.431 13.098 1.00 84.31 75 ARG A N 1
ATOM 564 C CA . ARG A 1 75 ? -24.107 21.365 13.989 1.00 84.31 75 ARG A CA 1
ATOM 565 C C . ARG A 1 75 ? -23.412 20.038 13.686 1.00 84.31 75 ARG A C 1
ATOM 567 O O . ARG A 1 75 ? -22.970 19.363 14.615 1.00 84.31 75 ARG A O 1
ATOM 574 N N . PHE A 1 76 ? -23.295 19.673 12.409 1.00 85.12 76 PHE A N 1
ATOM 575 C CA . PHE A 1 76 ? -22.559 18.482 11.994 1.00 85.12 76 PHE A CA 1
ATOM 576 C C . PHE A 1 76 ? -21.074 18.627 12.293 1.00 85.12 76 PHE A C 1
ATOM 578 O O . PHE A 1 76 ? -20.516 17.707 12.882 1.00 85.12 76 PHE A O 1
ATOM 585 N N . ALA A 1 77 ? -20.464 19.779 11.995 1.00 83.69 77 ALA A N 1
ATOM 586 C CA . ALA A 1 77 ? -19.065 20.036 12.341 1.00 83.69 77 ALA A CA 1
ATOM 587 C C . ALA A 1 77 ? -18.793 19.792 13.837 1.00 83.69 77 ALA A C 1
ATOM 589 O O . ALA A 1 77 ? -17.934 18.984 14.184 1.00 83.69 77 ALA A O 1
ATOM 590 N N . SER A 1 78 ? -19.603 20.379 14.724 1.00 85.75 78 SER A N 1
ATOM 591 C CA . SER A 1 78 ? -19.461 20.219 16.177 1.00 85.75 78 SER A CA 1
ATOM 592 C C . SER A 1 78 ? -19.693 18.775 16.653 1.00 85.75 78 SER A C 1
ATOM 594 O O . SER A 1 78 ? -18.958 18.260 17.502 1.00 85.75 78 SER A O 1
ATOM 596 N N . ALA A 1 79 ? -20.689 18.078 16.093 1.00 86.38 79 ALA A N 1
ATOM 597 C CA . ALA A 1 79 ? -20.950 16.676 16.424 1.00 86.38 79 ALA A CA 1
ATOM 598 C C . ALA A 1 79 ? -19.794 15.757 15.990 1.00 86.38 79 ALA A C 1
ATOM 600 O O . ALA A 1 79 ? -19.381 14.876 16.750 1.00 86.38 79 ALA A O 1
ATOM 601 N N . ILE A 1 80 ? -19.242 16.001 14.799 1.00 86.25 80 ILE A N 1
ATOM 602 C CA . ILE A 1 80 ? -18.093 15.276 14.252 1.00 86.25 80 ILE A CA 1
ATOM 603 C C . ILE A 1 80 ? -16.851 15.537 15.105 1.00 86.25 80 ILE A C 1
ATOM 605 O O . ILE A 1 80 ? -16.203 14.579 15.519 1.00 86.25 80 ILE A O 1
ATOM 609 N N . GLU A 1 81 ? -16.546 16.791 15.448 1.00 86.06 81 GLU A N 1
ATOM 610 C CA . GLU A 1 81 ? -15.413 17.139 16.319 1.00 86.06 81 GLU A CA 1
ATOM 611 C C . GLU A 1 81 ? -15.482 16.415 17.668 1.00 86.06 81 GLU A C 1
ATOM 613 O O . GLU A 1 81 ? -14.490 15.840 18.134 1.00 86.06 81 GLU A O 1
ATOM 618 N N . ARG A 1 82 ? -16.671 16.373 18.280 1.00 85.19 82 ARG A N 1
ATOM 619 C CA . ARG A 1 82 ? -16.891 15.665 19.546 1.00 85.19 82 ARG A CA 1
ATOM 620 C C . ARG A 1 82 ? -16.687 14.159 19.400 1.00 85.19 82 ARG A C 1
ATOM 622 O O . ARG A 1 82 ? -16.090 13.535 20.278 1.00 85.19 82 ARG A O 1
ATOM 629 N N . GLN A 1 83 ? -17.172 13.562 18.314 1.00 84.62 83 GLN A N 1
ATOM 630 C CA . GLN A 1 83 ? -16.979 12.139 18.038 1.00 84.62 83 GLN A CA 1
ATOM 631 C C . GLN A 1 83 ? -15.507 11.802 17.792 1.00 84.62 83 GLN A C 1
ATOM 633 O O . GLN A 1 83 ? -15.012 10.811 18.326 1.00 84.62 83 GLN A O 1
ATOM 638 N N . VAL A 1 84 ? -14.806 12.622 17.010 1.00 84.81 84 VAL A N 1
ATOM 639 C CA . VAL A 1 84 ? -13.381 12.447 16.714 1.00 84.81 84 VAL A CA 1
ATOM 640 C C . VAL A 1 84 ? -12.561 12.561 17.992 1.00 84.81 84 VAL A C 1
ATOM 642 O O . VAL A 1 84 ? -11.715 11.709 18.241 1.00 84.81 84 VAL A O 1
ATOM 645 N N . SER A 1 85 ? -12.866 13.536 18.851 1.00 86.69 85 SER A N 1
ATOM 646 C CA . SER A 1 85 ? -12.199 13.699 20.149 1.00 86.69 85 SER A CA 1
ATOM 647 C C . SER A 1 85 ? -12.364 12.459 21.032 1.00 86.69 85 SER A C 1
ATOM 649 O O . SER A 1 85 ? -11.369 11.897 21.486 1.00 86.69 85 SER A O 1
ATOM 651 N N . LYS A 1 86 ? -13.595 11.945 21.170 1.00 87.56 86 LYS A N 1
ATOM 652 C CA . LYS A 1 86 ? -13.868 10.694 21.902 1.00 87.56 86 LYS A CA 1
ATOM 653 C C . LYS A 1 86 ? -13.160 9.482 21.291 1.00 87.56 86 LYS A C 1
ATOM 655 O O . LYS A 1 86 ? -12.692 8.603 22.009 1.00 87.56 86 LYS A O 1
ATOM 660 N N . ALA A 1 87 ? -13.099 9.407 19.963 1.00 86.31 87 ALA A N 1
ATOM 661 C CA . ALA A 1 87 ? -12.424 8.319 19.266 1.00 86.31 87 ALA A CA 1
ATOM 662 C C . ALA A 1 87 ? -10.904 8.352 19.505 1.00 86.31 87 ALA A C 1
ATOM 664 O O . ALA A 1 87 ? -10.304 7.304 19.734 1.00 86.31 87 ALA A O 1
ATOM 665 N N . LEU A 1 88 ? -10.298 9.544 19.508 1.00 87.88 88 LEU A N 1
ATOM 666 C CA . LEU A 1 88 ? -8.880 9.743 19.821 1.00 87.88 88 LEU A CA 1
ATOM 667 C C . LEU A 1 88 ? -8.570 9.393 21.282 1.00 87.88 88 LEU A C 1
ATOM 669 O O . LEU A 1 88 ? -7.613 8.668 21.532 1.00 87.88 88 LEU A O 1
ATOM 673 N N . GLU A 1 89 ? -9.399 9.835 22.232 1.00 89.88 89 GLU A N 1
ATOM 674 C CA . GLU A 1 89 ? -9.280 9.458 23.651 1.00 89.88 89 GLU A CA 1
ATOM 675 C C . GLU A 1 89 ? -9.342 7.940 23.827 1.00 89.88 89 GLU A C 1
ATOM 677 O O . GLU A 1 89 ? -8.477 7.341 24.466 1.00 89.88 89 GLU A O 1
ATOM 682 N N . ARG A 1 90 ? -10.305 7.286 23.169 1.00 89.75 90 ARG A N 1
ATOM 683 C CA . ARG A 1 90 ? -10.421 5.830 23.222 1.00 89.75 90 ARG A CA 1
ATOM 684 C C . ARG A 1 90 ? -9.219 5.122 22.596 1.00 89.75 90 ARG A C 1
ATOM 686 O O . ARG A 1 90 ? -8.793 4.085 23.098 1.00 89.75 90 ARG A O 1
ATOM 693 N N . ALA A 1 91 ? -8.666 5.647 21.506 1.00 89.06 91 ALA A N 1
ATOM 694 C CA . ALA A 1 91 ? -7.455 5.092 20.909 1.00 89.06 91 ALA A CA 1
ATOM 695 C C . ALA A 1 91 ? -6.243 5.232 21.848 1.00 89.06 91 ALA A C 1
ATOM 697 O O . ALA A 1 91 ? -5.475 4.278 21.990 1.00 89.06 91 ALA A O 1
ATOM 698 N N . ASP A 1 92 ? -6.112 6.367 22.539 1.00 90.06 92 ASP A N 1
ATOM 699 C CA . ASP A 1 92 ? -5.077 6.590 23.554 1.00 90.06 92 ASP A CA 1
ATOM 700 C C . ASP A 1 92 ? -5.191 5.600 24.727 1.00 90.06 92 ASP A C 1
ATOM 702 O O . ASP A 1 92 ? -4.167 5.123 25.218 1.00 90.06 92 ASP A O 1
ATOM 706 N N . GLU A 1 93 ? -6.407 5.226 25.135 1.00 91.56 93 GLU A N 1
ATOM 707 C CA . GLU A 1 93 ? -6.639 4.201 26.164 1.00 91.56 93 GLU A CA 1
ATOM 708 C C . GLU A 1 93 ? -6.295 2.780 25.694 1.00 91.56 93 GLU A C 1
ATOM 710 O O . GLU A 1 93 ? -5.780 1.973 26.473 1.00 91.56 93 GLU A O 1
ATOM 715 N N . LEU A 1 94 ? -6.604 2.448 24.436 1.00 91.31 94 LEU A N 1
ATOM 716 C CA . LEU A 1 94 ? -6.421 1.102 23.880 1.00 91.31 94 LEU A CA 1
ATOM 717 C C . LEU A 1 94 ? -4.971 0.820 23.465 1.00 91.31 94 LEU A C 1
ATOM 719 O O . LEU A 1 94 ? -4.524 -0.325 23.538 1.00 91.31 94 LEU A O 1
ATOM 723 N N . LEU A 1 95 ? -4.218 1.841 23.047 1.00 89.38 95 LEU A N 1
ATOM 724 C CA . LEU A 1 95 ? -2.828 1.706 22.596 1.00 89.38 95 LEU A CA 1
ATOM 725 C C . LEU A 1 95 ? -1.903 1.035 23.635 1.00 89.38 95 LEU A C 1
ATOM 727 O O . LEU A 1 95 ? -1.153 0.125 23.265 1.00 89.38 95 LEU A O 1
ATOM 731 N N . PRO A 1 96 ? -1.914 1.426 24.925 1.00 87.75 96 PRO A N 1
ATOM 732 C CA . PRO A 1 96 ? -1.157 0.736 25.967 1.00 87.75 96 PRO A CA 1
ATOM 733 C C . PRO A 1 96 ? -1.578 -0.725 26.141 1.00 87.75 96 PRO A C 1
ATOM 735 O O . PRO A 1 96 ? -0.715 -1.574 26.331 1.00 87.75 96 PRO A O 1
ATOM 738 N N . GLN A 1 97 ? -2.875 -1.017 26.004 1.00 88.19 97 GLN A N 1
ATOM 739 C CA . GLN A 1 97 ? -3.462 -2.348 26.209 1.00 88.19 97 GLN A CA 1
ATOM 740 C C . GLN A 1 97 ? -3.155 -3.333 25.074 1.00 88.19 97 GLN A C 1
ATOM 742 O O . GLN A 1 97 ? -3.406 -4.529 25.215 1.00 88.19 97 GLN A O 1
ATOM 747 N N . LEU A 1 98 ? -2.632 -2.847 23.941 1.00 84.88 98 LEU A N 1
ATOM 748 C CA . LEU A 1 98 ? -2.288 -3.679 22.789 1.00 84.88 98 LEU A CA 1
ATOM 749 C C . LEU A 1 98 ? -1.267 -4.767 23.156 1.00 84.88 98 LEU A C 1
ATOM 751 O O . LEU A 1 98 ? -1.398 -5.901 22.697 1.00 84.88 98 LEU A O 1
ATOM 755 N N . CYS A 1 99 ? -0.302 -4.428 24.015 1.00 81.06 99 CYS A N 1
ATOM 756 C CA . CYS A 1 99 ? 0.679 -5.360 24.559 1.00 81.06 99 CYS A CA 1
ATOM 757 C C . CYS A 1 99 ? 0.294 -5.700 26.000 1.00 81.06 99 CYS A C 1
ATOM 759 O O . CYS A 1 99 ? 0.137 -4.805 26.830 1.00 81.06 99 CYS A O 1
ATOM 761 N N . THR A 1 100 ? 0.160 -6.984 26.308 1.00 75.31 100 THR A N 1
ATOM 762 C CA . THR A 1 100 ? -0.064 -7.442 27.684 1.00 75.31 100 THR A CA 1
ATOM 763 C C . THR A 1 100 ? 1.258 -7.482 28.451 1.00 75.31 100 THR A C 1
ATOM 765 O O . THR A 1 100 ? 2.315 -7.627 27.837 1.00 75.31 100 THR A O 1
ATOM 768 N N . ALA A 1 101 ? 1.205 -7.415 29.785 1.00 74.12 101 ALA A N 1
ATOM 769 C CA . ALA A 1 101 ? 2.391 -7.506 30.648 1.00 74.12 101 ALA A CA 1
ATOM 770 C C . ALA A 1 101 ? 3.227 -8.777 30.390 1.00 74.12 101 ALA A C 1
ATOM 772 O O . ALA A 1 101 ? 4.450 -8.735 30.469 1.00 74.12 101 ALA A O 1
ATOM 773 N N . ASP A 1 102 ? 2.573 -9.861 29.967 1.00 67.88 102 ASP A N 1
ATOM 774 C CA . ASP A 1 102 ? 3.203 -11.152 29.666 1.00 67.88 102 ASP A CA 1
ATOM 775 C C . ASP A 1 102 ? 3.848 -11.214 28.265 1.00 67.88 102 ASP A C 1
ATOM 777 O O . ASP A 1 102 ? 4.158 -12.290 27.758 1.00 67.88 102 ASP A O 1
ATOM 781 N N . GLY A 1 103 ? 3.983 -10.076 27.573 1.00 65.50 103 GLY A N 1
ATOM 782 C CA . GLY A 1 103 ? 4.527 -10.000 26.210 1.00 65.50 103 GLY A CA 1
ATOM 783 C C . GLY A 1 103 ? 3.567 -10.459 25.102 1.00 65.50 103 GLY A C 1
ATOM 784 O O . GLY A 1 103 ? 3.878 -10.301 23.923 1.00 65.50 103 GLY A O 1
ATOM 785 N N . GLY A 1 104 ? 2.390 -10.978 25.465 1.00 70.25 104 GLY A N 1
ATOM 786 C CA . GLY A 1 104 ? 1.289 -11.277 24.548 1.00 70.25 104 GLY A CA 1
ATOM 787 C C . GLY A 1 104 ? 0.573 -10.032 24.008 1.00 70.25 104 GLY A C 1
ATOM 788 O O . GLY A 1 104 ? 0.955 -8.887 24.269 1.00 70.25 104 GLY A O 1
ATOM 789 N N . PHE A 1 105 ? -0.499 -10.253 23.242 1.00 77.88 105 PHE A N 1
ATOM 790 C CA . PHE A 1 105 ? -1.257 -9.169 22.619 1.00 77.88 105 PHE A CA 1
ATOM 791 C C . PHE A 1 105 ? -2.759 -9.272 22.852 1.00 77.88 105 PHE A C 1
ATOM 793 O O . PHE A 1 105 ? -3.351 -10.351 22.779 1.00 77.88 105 PHE A O 1
ATOM 800 N N . SER A 1 106 ? -3.389 -8.122 23.080 1.00 85.88 106 SER A N 1
ATOM 801 C CA . SER A 1 106 ? -4.837 -8.039 23.247 1.00 85.88 106 SER A CA 1
ATOM 802 C C . SER A 1 106 ? -5.525 -7.896 21.893 1.00 85.88 106 SER A C 1
ATOM 804 O O . SER A 1 106 ? -5.472 -6.846 21.246 1.00 85.88 106 SER A O 1
ATOM 806 N N . GLN A 1 107 ? -6.224 -8.952 21.468 1.00 83.00 107 GLN A N 1
ATOM 807 C CA . GLN A 1 107 ? -7.064 -8.902 20.266 1.00 83.00 107 GLN A CA 1
ATOM 808 C C . GLN A 1 107 ? -8.181 -7.864 20.396 1.00 83.00 107 GLN A C 1
ATOM 810 O O . GLN A 1 107 ? -8.455 -7.148 19.440 1.00 83.00 107 GLN A O 1
ATOM 815 N N . ALA A 1 108 ? -8.780 -7.733 21.582 1.00 86.75 108 ALA A N 1
ATOM 816 C CA . ALA A 1 108 ? -9.837 -6.757 21.827 1.00 86.75 108 ALA A CA 1
ATOM 817 C C . ALA A 1 108 ? -9.337 -5.312 21.663 1.00 86.75 108 ALA A C 1
ATOM 819 O O . ALA A 1 108 ? -10.032 -4.481 21.078 1.00 86.75 108 ALA A O 1
ATOM 820 N N . ALA A 1 109 ? -8.114 -5.020 22.127 1.00 88.44 109 ALA A N 1
ATOM 821 C CA . ALA A 1 109 ? -7.513 -3.701 21.956 1.00 88.44 109 ALA A CA 1
ATOM 822 C C . ALA A 1 109 ? -7.212 -3.401 20.484 1.00 88.44 109 ALA A C 1
ATOM 824 O O . ALA A 1 109 ? -7.544 -2.320 19.994 1.00 88.44 109 ALA A O 1
ATOM 825 N N . LEU A 1 110 ? -6.654 -4.380 19.761 1.00 87.81 110 LEU A N 1
ATOM 826 C CA . LEU A 1 110 ? -6.418 -4.256 18.324 1.00 87.81 110 LEU A CA 1
ATOM 827 C C . LEU A 1 110 ? -7.726 -4.014 17.562 1.00 87.81 110 LEU A C 1
ATOM 829 O O . LEU A 1 110 ? -7.783 -3.142 16.702 1.00 87.81 110 LEU A O 1
ATOM 833 N N . ASP A 1 111 ? -8.784 -4.746 17.895 1.00 86.56 111 ASP A N 1
ATOM 834 C CA . ASP A 1 111 ? -10.083 -4.625 17.234 1.00 86.56 111 ASP A CA 1
ATOM 835 C C . ASP A 1 111 ? -10.730 -3.268 17.460 1.00 86.56 111 ASP A C 1
ATOM 837 O O . ASP A 1 111 ? -11.260 -2.674 16.518 1.00 86.56 111 ASP A O 1
ATOM 841 N N . GLY A 1 112 ? -10.635 -2.752 18.685 1.00 88.50 112 GLY A N 1
ATOM 842 C CA . GLY A 1 112 ? -11.070 -1.399 18.999 1.00 88.50 112 GLY A CA 1
ATOM 843 C C . GLY A 1 112 ? -10.294 -0.351 18.199 1.00 88.50 112 GLY A C 1
ATOM 844 O O . GLY A 1 112 ? -10.907 0.530 17.600 1.00 88.50 112 GLY A O 1
ATOM 845 N N . LEU A 1 113 ? -8.967 -0.476 18.111 1.00 89.69 113 LEU A N 1
ATOM 846 C CA . LEU A 1 113 ? -8.124 0.457 17.354 1.00 89.69 113 LEU A CA 1
ATOM 847 C C . LEU A 1 113 ? -8.424 0.412 15.852 1.00 89.69 113 LEU A C 1
ATOM 849 O O . LEU A 1 113 ? -8.679 1.449 15.244 1.00 89.69 113 LEU A O 1
ATOM 853 N N . LEU A 1 114 ? -8.491 -0.782 15.261 1.00 88.38 114 LEU A N 1
ATOM 854 C CA . LEU A 1 114 ? -8.840 -0.964 13.851 1.00 88.38 114 LEU A CA 1
ATOM 855 C C . LEU A 1 114 ? -10.261 -0.463 13.528 1.00 88.38 114 LEU A C 1
ATOM 857 O O . LEU A 1 114 ? -10.524 -0.044 12.402 1.00 88.38 114 LEU A O 1
ATOM 861 N N . ALA A 1 115 ? -11.188 -0.466 14.488 1.00 86.00 115 ALA A N 1
ATOM 862 C CA . ALA A 1 115 ? -12.511 0.134 14.307 1.00 86.00 115 ALA A CA 1
ATOM 863 C C . ALA A 1 115 ? -12.497 1.674 14.364 1.00 86.00 115 ALA A C 1
ATOM 865 O O . ALA A 1 115 ? -13.361 2.309 13.756 1.00 86.00 115 ALA A O 1
ATOM 866 N N . ILE A 1 116 ? -11.535 2.271 15.076 1.00 87.44 116 ILE A N 1
ATOM 867 C CA . ILE A 1 116 ? -11.410 3.725 15.252 1.00 87.44 116 ILE A CA 1
ATOM 868 C C . ILE A 1 116 ? -10.712 4.383 14.058 1.00 87.44 116 ILE A C 1
ATOM 870 O O . ILE A 1 116 ? -11.209 5.387 13.551 1.00 87.44 116 ILE A O 1
ATOM 874 N N . LEU A 1 117 ? -9.595 3.820 13.586 1.00 83.94 117 LEU A N 1
ATOM 875 C CA . LEU A 1 117 ? -8.728 4.447 12.574 1.00 83.94 117 LEU A CA 1
ATOM 876 C C . LEU A 1 117 ? -9.454 4.935 11.303 1.00 83.94 117 LEU A C 1
ATOM 878 O O . LEU A 1 117 ? -9.172 6.051 10.872 1.00 83.94 117 LEU A O 1
ATOM 882 N N . PRO A 1 118 ? -10.415 4.197 10.703 1.00 80.81 118 PRO A N 1
ATOM 883 C CA . PRO A 1 118 ? -11.105 4.657 9.492 1.00 80.81 118 PRO A CA 1
ATOM 884 C C . PRO A 1 118 ? -11.987 5.897 9.693 1.00 80.81 118 PRO A C 1
ATOM 886 O O . PRO A 1 118 ? -12.438 6.495 8.717 1.00 80.81 118 PRO A O 1
ATOM 889 N N . ARG A 1 119 ? -12.271 6.247 10.951 1.00 77.06 119 ARG A N 1
ATOM 890 C CA . ARG A 1 119 ? -13.159 7.347 11.351 1.00 77.06 119 ARG A CA 1
ATOM 891 C C . ARG A 1 119 ? -12.393 8.619 11.690 1.00 77.06 119 ARG A C 1
ATOM 893 O O . ARG A 1 119 ? -13.016 9.653 11.912 1.00 77.06 119 ARG A O 1
ATOM 900 N N . LEU A 1 120 ? -11.068 8.541 11.787 1.00 77.38 120 LEU A N 1
ATOM 901 C CA . LEU A 1 120 ? -10.246 9.710 12.049 1.00 77.38 120 LEU A CA 1
ATOM 902 C C . LEU A 1 120 ? -10.168 10.539 10.755 1.00 77.38 120 LEU A C 1
ATOM 904 O O . LEU A 1 120 ? -9.732 10.003 9.734 1.00 77.38 120 LEU A O 1
ATOM 908 N N . PRO A 1 121 ? -10.618 11.809 10.759 1.00 66.06 121 PRO A N 1
ATOM 909 C CA . PRO A 1 121 ? -10.445 12.700 9.617 1.00 66.06 121 PRO A CA 1
ATOM 910 C C . PRO A 1 121 ? -8.952 12.957 9.346 1.00 66.06 121 PRO A C 1
ATOM 912 O O . PRO A 1 121 ? -8.098 12.528 10.121 1.00 66.06 121 PRO A O 1
ATOM 915 N N . ALA A 1 122 ? -8.669 13.641 8.229 1.00 60.81 122 ALA A N 1
ATOM 916 C CA . ALA A 1 122 ? -7.349 14.054 7.724 1.00 60.81 122 ALA A CA 1
ATOM 917 C C . ALA A 1 122 ? -6.301 14.381 8.822 1.00 60.81 122 ALA A C 1
ATOM 919 O O . ALA A 1 122 ? -6.675 14.785 9.925 1.00 60.81 122 ALA A O 1
ATOM 920 N N . PRO A 1 123 ? -4.986 14.232 8.546 1.00 59.53 123 PRO A N 1
ATOM 921 C CA . PRO A 1 123 ? -3.957 14.065 9.572 1.00 59.53 123 PRO A CA 1
ATOM 922 C C . PRO A 1 123 ? -3.886 15.240 10.554 1.00 59.53 123 PRO A C 1
ATOM 924 O O . PRO A 1 123 ? -3.209 16.242 10.332 1.00 59.53 123 PRO A O 1
ATOM 927 N N . SER A 1 124 ? -4.557 15.089 11.695 1.00 69.12 124 SER A N 1
ATOM 928 C CA . SER A 1 124 ? -4.264 15.882 12.881 1.00 69.12 124 SER A CA 1
ATOM 929 C C . SER A 1 124 ? -2.987 15.344 13.520 1.00 69.12 124 SER A C 1
ATOM 931 O O . SER A 1 124 ? -2.728 14.139 13.497 1.00 69.12 124 SER A O 1
ATOM 933 N N . ARG A 1 125 ? -2.205 16.218 14.162 1.00 76.75 125 ARG A N 1
ATOM 934 C CA . ARG A 1 125 ? -0.982 15.819 14.882 1.00 76.75 125 ARG A CA 1
ATOM 935 C C . ARG A 1 125 ? -1.230 14.665 15.865 1.00 76.75 125 ARG A C 1
ATOM 937 O O . ARG A 1 125 ? -0.372 13.809 16.047 1.00 76.75 125 ARG A O 1
ATOM 944 N N . ARG A 1 126 ? -2.417 14.627 16.479 1.00 80.75 126 ARG A N 1
ATOM 945 C CA . ARG A 1 126 ? -2.813 13.577 17.424 1.00 80.75 126 ARG A CA 1
ATOM 946 C C . ARG A 1 126 ? -3.162 12.258 16.728 1.00 80.75 126 ARG A C 1
ATOM 948 O O . ARG A 1 126 ? -2.733 11.212 17.199 1.00 80.75 126 ARG A O 1
ATOM 955 N N . ALA A 1 127 ? -3.880 12.302 15.602 1.00 78.75 127 ALA A N 1
ATOM 956 C CA . ALA A 1 127 ? -4.168 11.111 14.799 1.00 78.75 127 ALA A CA 1
ATOM 957 C C . ALA A 1 127 ? -2.884 10.477 14.240 1.00 78.75 127 ALA A C 1
ATOM 959 O O . ALA A 1 127 ? -2.712 9.267 14.359 1.00 78.75 127 ALA A O 1
ATOM 960 N N . LEU A 1 128 ? -1.959 11.301 13.731 1.00 77.88 128 LEU A N 1
ATOM 961 C CA . LEU A 1 128 ? -0.635 10.852 13.287 1.00 77.88 128 LEU A CA 1
ATOM 962 C C . LEU A 1 128 ? 0.144 10.183 14.424 1.00 77.88 128 LEU A C 1
ATOM 964 O O . LEU A 1 128 ? 0.637 9.076 14.259 1.00 77.88 128 LEU A O 1
ATOM 968 N N . SER A 1 129 ? 0.176 10.800 15.609 1.00 83.50 129 SER A N 1
ATOM 969 C CA . SER A 1 129 ? 0.858 10.215 16.770 1.00 83.50 129 SER A CA 1
ATOM 970 C C . SER A 1 129 ? 0.268 8.859 17.190 1.00 83.50 129 SER A C 1
ATOM 972 O O . SER A 1 129 ? 1.009 7.958 17.581 1.00 83.50 129 SER A O 1
ATOM 974 N N . ILE A 1 130 ? -1.057 8.685 17.107 1.00 85.62 130 ILE A N 1
ATOM 975 C CA . ILE A 1 130 ? -1.715 7.394 17.372 1.00 85.62 130 ILE A CA 1
ATOM 976 C C . ILE A 1 130 ? -1.317 6.353 16.324 1.00 85.62 130 ILE A C 1
ATOM 978 O O . ILE A 1 130 ? -1.033 5.210 16.682 1.00 85.62 130 ILE A O 1
ATOM 982 N N . GLU A 1 131 ? -1.294 6.742 15.051 1.00 82.62 131 GLU A N 1
ATOM 983 C CA . GLU A 1 131 ? -0.891 5.877 13.945 1.00 82.62 131 GLU A CA 1
ATOM 984 C C . GLU A 1 131 ? 0.566 5.423 14.092 1.00 82.62 131 GLU A C 1
ATOM 986 O O . GLU A 1 131 ? 0.825 4.222 14.099 1.00 82.62 131 GLU A O 1
ATOM 991 N N . GLU A 1 132 ? 1.498 6.350 14.313 1.00 83.50 132 GLU A N 1
ATOM 992 C CA . GLU A 1 132 ? 2.919 6.060 14.545 1.00 83.50 132 GLU A CA 1
ATOM 993 C C . GLU A 1 132 ? 3.106 5.094 15.722 1.00 83.50 132 GLU A C 1
ATOM 995 O O . GLU A 1 132 ? 3.718 4.036 15.578 1.00 83.50 132 GLU A O 1
ATOM 1000 N N . ARG A 1 133 ? 2.476 5.383 16.869 1.00 87.00 133 ARG A N 1
ATOM 1001 C CA . ARG A 1 133 ? 2.549 4.519 18.060 1.00 87.00 133 ARG A CA 1
ATOM 1002 C C . ARG A 1 133 ? 1.951 3.135 17.818 1.00 87.00 133 ARG A C 1
ATOM 1004 O O . ARG A 1 133 ? 2.435 2.156 18.392 1.00 87.00 133 ARG A O 1
ATOM 1011 N N . LEU A 1 134 ? 0.890 3.035 17.016 1.00 87.31 134 LEU A N 1
ATOM 1012 C CA . LEU A 1 134 ? 0.321 1.749 16.627 1.00 87.31 134 LEU A CA 1
ATOM 1013 C C . LEU A 1 134 ? 1.307 0.966 15.759 1.00 87.31 134 LEU A C 1
ATOM 1015 O O . LEU A 1 134 ? 1.527 -0.214 16.023 1.00 87.31 134 LEU A O 1
ATOM 1019 N N . LEU A 1 135 ? 1.895 1.604 14.748 1.00 83.06 135 LEU A N 1
ATOM 1020 C CA . LEU A 1 135 ? 2.851 0.974 13.837 1.00 83.06 135 LEU A CA 1
ATOM 1021 C C . LEU A 1 135 ? 4.098 0.493 14.580 1.00 83.06 135 LEU A C 1
ATOM 1023 O O . LEU A 1 135 ? 4.500 -0.654 14.389 1.00 83.06 135 LEU A O 1
ATOM 1027 N N . ASP A 1 136 ? 4.639 1.307 15.486 1.00 84.25 136 ASP A N 1
ATOM 1028 C CA . ASP A 1 136 ? 5.781 0.943 16.329 1.00 84.25 136 ASP A CA 1
ATOM 1029 C C . ASP A 1 136 ? 5.472 -0.278 17.195 1.00 84.25 136 ASP A C 1
ATOM 1031 O O . ASP A 1 136 ? 6.272 -1.218 17.287 1.00 84.25 136 ASP A O 1
ATOM 1035 N N . LYS A 1 137 ? 4.281 -0.308 17.805 1.00 84.31 137 LYS A N 1
ATOM 1036 C CA . LYS A 1 137 ? 3.831 -1.460 18.592 1.00 84.31 137 LYS A CA 1
ATOM 1037 C C . LYS A 1 137 ? 3.637 -2.695 17.720 1.00 84.31 137 LYS A C 1
ATOM 1039 O O . LYS A 1 137 ? 4.121 -3.760 18.091 1.00 84.31 137 LYS A O 1
ATOM 1044 N N . LEU A 1 138 ? 2.993 -2.575 16.559 1.00 80.88 138 LEU A N 1
ATOM 1045 C CA . LEU A 1 138 ? 2.793 -3.691 15.629 1.00 80.88 138 LEU A CA 1
ATOM 1046 C C . LEU A 1 138 ? 4.125 -4.255 15.113 1.00 80.88 138 LEU A C 1
ATOM 1048 O O . LEU A 1 138 ? 4.294 -5.476 15.085 1.00 80.88 138 LEU A O 1
ATOM 1052 N N . ALA A 1 139 ? 5.084 -3.395 14.765 1.00 76.88 139 ALA A N 1
ATOM 1053 C CA . ALA A 1 139 ? 6.422 -3.800 14.340 1.00 76.88 139 ALA A CA 1
ATOM 1054 C C . ALA A 1 139 ? 7.173 -4.510 15.477 1.00 76.88 139 ALA A C 1
ATOM 1056 O O . ALA A 1 139 ? 7.699 -5.610 15.287 1.00 76.88 139 ALA A O 1
ATOM 1057 N N . SER A 1 140 ? 7.144 -3.935 16.682 1.00 76.50 140 SER A N 1
ATOM 1058 C CA . SER A 1 140 ? 7.756 -4.522 17.881 1.00 76.50 140 SER A CA 1
ATOM 1059 C C . SER A 1 140 ? 7.140 -5.879 18.234 1.00 76.50 140 SER A C 1
ATOM 1061 O O . SER A 1 140 ? 7.853 -6.820 18.575 1.00 76.50 140 SER A O 1
ATOM 1063 N N . MET A 1 141 ? 5.820 -6.023 18.097 1.00 72.94 141 MET A N 1
ATOM 1064 C CA . MET A 1 141 ? 5.105 -7.281 18.326 1.00 72.94 141 MET A CA 1
ATOM 1065 C C . MET A 1 141 ? 5.445 -8.345 17.284 1.00 72.94 141 MET A C 1
ATOM 1067 O O . MET A 1 141 ? 5.616 -9.516 17.625 1.00 72.94 141 MET A O 1
ATOM 1071 N N . ALA A 1 142 ? 5.544 -7.949 16.016 1.00 65.75 142 ALA A N 1
ATOM 1072 C CA . ALA A 1 142 ? 5.902 -8.849 14.933 1.00 65.75 142 ALA A CA 1
ATOM 1073 C C . ALA A 1 142 ? 7.348 -9.359 15.059 1.00 65.75 142 ALA A C 1
ATOM 1075 O O . ALA A 1 142 ? 7.636 -10.481 14.639 1.00 65.75 14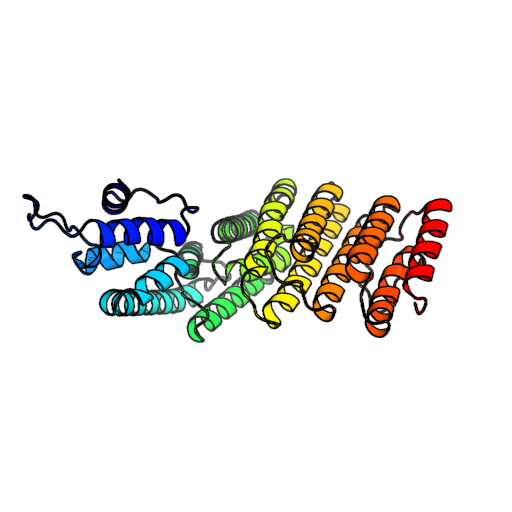2 ALA A O 1
ATOM 1076 N N . LEU A 1 143 ? 8.244 -8.569 15.655 1.00 61.19 143 LEU A N 1
ATOM 1077 C CA . LEU A 1 143 ? 9.631 -8.957 15.907 1.00 61.19 143 LEU A CA 1
ATOM 1078 C C . LEU A 1 143 ? 9.800 -9.763 17.208 1.00 61.19 143 LEU A C 1
ATOM 1080 O O . LEU A 1 143 ? 10.528 -10.752 17.188 1.00 61.19 143 LEU A O 1
ATOM 1084 N N . ASN A 1 144 ? 9.102 -9.398 18.293 1.00 59.03 144 ASN A N 1
ATOM 1085 C CA . ASN A 1 144 ? 9.435 -9.873 19.646 1.00 59.03 144 ASN A CA 1
ATOM 1086 C C . ASN A 1 144 ? 8.292 -10.553 20.431 1.00 59.03 144 ASN A C 1
ATOM 1088 O O . ASN A 1 144 ? 8.580 -11.269 21.383 1.00 59.03 144 ASN A O 1
ATOM 1092 N N . GLY A 1 145 ? 7.014 -10.323 20.096 1.00 51.47 145 GLY A N 1
ATOM 1093 C CA . GLY A 1 145 ? 5.888 -10.622 21.008 1.00 51.47 145 GLY A CA 1
ATOM 1094 C C . GLY A 1 145 ? 4.934 -11.743 20.582 1.00 51.47 145 GLY A C 1
ATOM 1095 O O . GLY A 1 145 ? 4.261 -12.337 21.420 1.00 51.47 145 GLY A O 1
ATOM 1096 N N . ALA A 1 146 ? 4.844 -12.069 19.290 1.00 53.06 146 ALA A N 1
ATOM 1097 C CA . ALA A 1 146 ? 3.962 -13.149 18.845 1.00 53.06 146 ALA A CA 1
ATOM 1098 C C . ALA A 1 146 ? 4.710 -14.497 18.862 1.00 53.06 146 ALA A C 1
ATOM 1100 O O . ALA A 1 146 ? 5.643 -14.655 18.063 1.00 53.06 146 ALA A O 1
ATOM 1101 N N . PRO A 1 147 ? 4.306 -15.492 19.683 1.00 52.25 147 PRO A N 1
ATOM 1102 C CA . PRO A 1 147 ? 4.890 -16.825 19.606 1.00 52.25 147 PRO A CA 1
ATOM 1103 C C . PRO A 1 147 ? 4.758 -17.347 18.163 1.00 52.25 147 PRO A C 1
ATOM 1105 O O . PRO A 1 147 ? 3.701 -17.170 17.537 1.00 52.25 147 PRO A O 1
ATOM 1108 N N . PRO A 1 148 ? 5.823 -17.934 17.586 1.00 55.12 148 PRO A N 1
ATOM 1109 C CA . PRO A 1 148 ? 5.795 -18.412 16.209 1.00 55.12 148 PRO A CA 1
ATOM 1110 C C . PRO A 1 148 ? 4.644 -19.417 16.033 1.00 55.12 148 PRO A C 1
ATOM 1112 O O . PRO A 1 148 ? 4.580 -20.421 16.734 1.00 55.12 148 PRO A O 1
ATOM 1115 N N . GLY A 1 149 ? 3.697 -19.131 15.126 1.00 65.62 149 GLY A N 1
ATOM 1116 C CA . GLY A 1 149 ? 2.552 -20.014 14.871 1.00 65.62 149 GLY A CA 1
ATOM 1117 C C . GLY A 1 149 ? 1.237 -19.325 14.474 1.00 65.62 149 GLY A C 1
ATOM 1118 O O . GLY A 1 149 ? 1.211 -18.273 13.828 1.00 65.62 149 GLY A O 1
ATOM 1119 N N . LEU A 1 150 ? 0.117 -19.958 14.853 1.00 64.94 150 LEU A N 1
ATOM 1120 C CA . LEU A 1 150 ? -1.266 -19.617 14.468 1.00 64.94 150 LEU A CA 1
ATOM 1121 C C . LEU A 1 150 ? -1.685 -18.177 14.797 1.00 64.94 150 LEU A C 1
ATOM 1123 O O . LEU A 1 150 ? -2.471 -17.592 14.048 1.00 64.94 150 LEU A O 1
ATOM 1127 N N . GLN A 1 151 ? -1.163 -17.605 15.884 1.00 74.31 151 GLN A N 1
ATOM 1128 C CA . GLN A 1 151 ? -1.489 -16.248 16.325 1.00 74.31 151 GLN A CA 1
ATOM 1129 C C . GLN A 1 151 ? -0.894 -15.177 15.403 1.00 74.31 151 GLN A C 1
ATOM 1131 O O . GLN A 1 151 ? -1.615 -14.284 14.960 1.00 74.31 151 GLN A O 1
ATOM 1136 N N . ARG A 1 152 ? 0.387 -15.309 15.028 1.00 75.69 152 ARG A N 1
ATOM 1137 C CA . ARG A 1 152 ? 1.052 -14.398 14.080 1.00 75.69 152 ARG A CA 1
ATOM 1138 C C . ARG A 1 152 ? 0.386 -14.441 12.704 1.00 75.69 152 ARG A C 1
ATOM 1140 O O . ARG A 1 152 ? 0.167 -13.401 12.089 1.00 75.69 152 ARG A O 1
ATOM 1147 N N . LYS A 1 153 ? -0.026 -15.636 12.265 1.00 76.12 153 LYS A N 1
ATOM 1148 C CA . LYS A 1 153 ? -0.822 -15.831 11.043 1.00 76.12 153 LYS A CA 1
ATOM 1149 C C . LYS A 1 153 ? -2.183 -15.132 11.122 1.00 76.12 153 LYS A C 1
ATOM 1151 O O . LYS A 1 153 ? -2.570 -14.457 10.171 1.00 76.12 153 LYS A O 1
ATOM 1156 N N . HIS A 1 154 ? -2.910 -15.275 12.232 1.00 78.69 154 HIS A N 1
ATOM 1157 C CA . HIS A 1 154 ? -4.200 -14.600 12.420 1.00 78.69 154 HIS A CA 1
ATOM 1158 C C . HIS A 1 154 ? -4.055 -13.079 12.423 1.00 78.69 154 HIS A C 1
ATOM 1160 O O . HIS A 1 154 ? -4.832 -12.404 11.752 1.00 78.69 154 HIS A O 1
ATOM 1166 N N . LEU A 1 155 ? -3.045 -12.552 13.119 1.00 82.00 155 LEU A N 1
ATOM 1167 C CA . LEU A 1 155 ? -2.740 -11.124 13.141 1.00 82.00 155 LEU A CA 1
ATOM 1168 C C . LEU A 1 155 ? -2.458 -10.596 11.729 1.00 82.00 155 LEU A C 1
ATOM 1170 O O . LEU A 1 155 ? -3.106 -9.646 11.293 1.00 82.00 155 LEU A O 1
ATOM 1174 N N . ALA A 1 156 ? -1.562 -11.261 10.992 1.00 79.81 156 ALA A N 1
ATOM 1175 C CA . ALA A 1 156 ? -1.211 -10.897 9.621 1.00 79.81 156 ALA A CA 1
ATOM 1176 C C . ALA A 1 156 ? -2.448 -10.864 8.712 1.00 79.81 156 ALA A C 1
ATOM 1178 O O . ALA A 1 156 ? -2.712 -9.862 8.053 1.00 79.81 156 ALA A O 1
ATOM 1179 N N . LEU A 1 157 ? -3.255 -11.930 8.729 1.00 80.25 157 LEU A N 1
ATOM 1180 C CA . LEU A 1 157 ? -4.479 -12.023 7.930 1.00 80.25 157 LEU A CA 1
ATOM 1181 C C . LEU A 1 157 ? -5.508 -10.957 8.306 1.00 80.25 157 LEU A C 1
ATOM 1183 O O . LEU A 1 157 ? -6.226 -10.458 7.440 1.00 80.25 157 LEU A O 1
ATOM 1187 N N . ARG A 1 158 ? -5.608 -10.621 9.591 1.00 83.12 158 ARG A N 1
ATOM 1188 C CA . ARG A 1 158 ? -6.573 -9.645 10.090 1.00 83.12 158 ARG A CA 1
ATOM 1189 C C . ARG A 1 158 ? -6.205 -8.228 9.674 1.00 83.12 158 ARG A C 1
ATOM 1191 O O . ARG A 1 158 ? -7.057 -7.539 9.119 1.00 83.12 158 ARG A O 1
ATOM 1198 N N . LEU A 1 159 ? -4.949 -7.833 9.874 1.00 86.00 159 LEU A N 1
ATOM 1199 C CA . LEU A 1 159 ? -4.426 -6.537 9.434 1.00 86.00 159 LEU A CA 1
ATOM 1200 C C . LEU A 1 159 ? -4.527 -6.388 7.914 1.00 86.00 159 LEU A C 1
ATOM 1202 O O . LEU A 1 159 ? -4.974 -5.357 7.425 1.00 86.00 159 LEU A O 1
ATOM 1206 N N . LEU A 1 160 ? -4.215 -7.453 7.174 1.00 79.62 160 LEU A N 1
ATOM 1207 C CA . LEU A 1 160 ? -4.327 -7.498 5.718 1.00 79.62 160 LEU A CA 1
ATOM 1208 C C . LEU A 1 160 ? -5.771 -7.302 5.239 1.00 79.62 160 LEU A C 1
ATOM 1210 O O . LEU A 1 160 ? -6.042 -6.446 4.401 1.00 79.62 160 LEU A O 1
ATOM 1214 N N . ARG A 1 161 ? -6.726 -8.051 5.808 1.00 81.06 161 ARG A N 1
ATOM 1215 C CA . ARG A 1 161 ? -8.159 -7.893 5.500 1.00 81.06 161 ARG A CA 1
ATOM 1216 C C . ARG A 1 161 ? -8.662 -6.501 5.852 1.00 81.06 161 ARG A C 1
ATOM 1218 O O . ARG A 1 161 ? -9.458 -5.940 5.103 1.00 81.06 161 ARG A O 1
ATOM 1225 N N . TRP A 1 162 ? -8.220 -5.959 6.983 1.00 86.81 162 TRP A N 1
ATOM 1226 C CA . TRP A 1 162 ? -8.587 -4.617 7.406 1.00 86.81 162 TRP A CA 1
ATOM 1227 C C . TRP A 1 162 ? -8.054 -3.559 6.436 1.00 86.81 162 TRP A C 1
ATOM 1229 O O . TRP A 1 162 ? -8.839 -2.750 5.950 1.00 86.81 162 TRP A O 1
ATOM 1239 N N . ALA A 1 163 ? -6.769 -3.618 6.081 1.00 77.94 163 ALA A N 1
ATOM 1240 C CA . ALA A 1 163 ? -6.141 -2.671 5.163 1.00 77.94 163 ALA A CA 1
ATOM 1241 C C . ALA A 1 163 ? -6.788 -2.707 3.768 1.00 77.94 163 ALA A C 1
ATOM 1243 O O . ALA A 1 163 ? -7.029 -1.659 3.175 1.00 77.94 163 ALA A O 1
ATOM 1244 N N . ILE A 1 164 ? -7.151 -3.899 3.276 1.00 72.62 164 ILE A N 1
ATOM 1245 C CA . ILE A 1 164 ? -7.890 -4.055 2.012 1.00 72.62 164 ILE A CA 1
ATOM 1246 C C . ILE A 1 164 ? -9.301 -3.458 2.120 1.00 72.62 164 ILE A C 1
ATOM 1248 O O . ILE A 1 164 ? -9.753 -2.766 1.206 1.00 72.62 164 ILE A O 1
ATOM 1252 N N . ARG A 1 165 ? -10.008 -3.714 3.230 1.00 76.31 165 ARG A N 1
ATOM 1253 C CA . ARG A 1 165 ? -11.378 -3.225 3.450 1.00 76.31 165 ARG A CA 1
ATOM 1254 C C . ARG A 1 165 ? -11.439 -1.704 3.5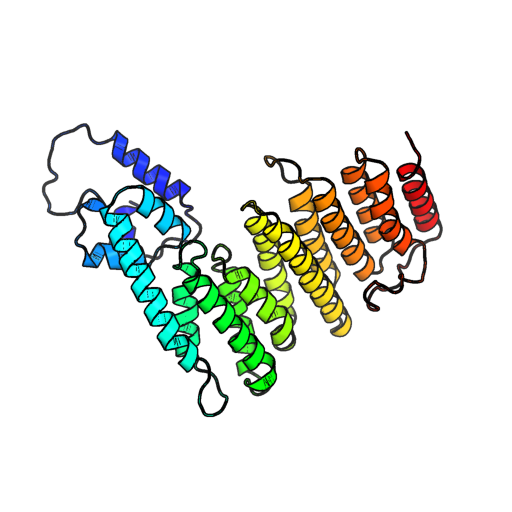93 1.00 76.31 165 ARG A C 1
ATOM 1256 O O . ARG A 1 165 ? -12.370 -1.096 3.077 1.00 76.31 165 ARG A O 1
ATOM 1263 N N . PHE A 1 166 ? -10.476 -1.108 4.288 1.00 72.88 166 PHE A N 1
ATOM 1264 C CA . PHE A 1 166 ? -10.427 0.321 4.600 1.00 72.88 166 PHE A CA 1
ATOM 1265 C C . PHE A 1 166 ? -9.286 1.021 3.854 1.00 72.88 166 PHE A C 1
ATOM 1267 O O . PHE A 1 166 ? -8.579 1.845 4.425 1.00 72.88 166 PHE A O 1
ATOM 1274 N N . GLY A 1 167 ? -9.104 0.708 2.568 1.00 62.19 167 GLY A N 1
ATOM 1275 C CA . GLY A 1 167 ? -8.002 1.239 1.753 1.00 62.19 167 GLY A CA 1
ATOM 1276 C C . GLY A 1 167 ? -7.915 2.774 1.706 1.00 62.19 167 GLY A C 1
ATOM 1277 O O . GLY A 1 167 ? -6.815 3.315 1.610 1.00 62.19 167 GLY A O 1
ATOM 1278 N N . GLU A 1 168 ? -9.042 3.472 1.857 1.00 63.19 168 GLU A N 1
ATOM 1279 C CA . GLU A 1 168 ? -9.121 4.943 1.867 1.00 63.19 168 GLU A CA 1
ATOM 1280 C C . GLU A 1 168 ? -8.685 5.580 3.204 1.00 63.19 168 GLU A C 1
ATOM 1282 O O . GLU A 1 168 ? -8.363 6.762 3.243 1.00 63.19 168 GLU A O 1
ATOM 1287 N N . CYS A 1 169 ? -8.624 4.819 4.305 1.00 70.81 169 CYS A N 1
ATOM 1288 C CA . CYS A 1 169 ? -8.152 5.319 5.606 1.00 70.81 169 CYS A CA 1
ATOM 1289 C C . CYS A 1 169 ? -6.641 5.576 5.556 1.00 70.81 169 CYS A C 1
ATOM 1291 O O . CYS A 1 169 ? -5.956 4.616 5.221 1.00 70.81 169 CYS A O 1
ATOM 1293 N N . PRO A 1 170 ? -6.097 6.750 5.950 1.00 69.00 170 PRO A N 1
ATOM 1294 C CA . PRO A 1 170 ? -4.659 7.088 5.928 1.00 69.00 170 PRO A CA 1
ATOM 1295 C C . PRO A 1 170 ? -3.708 6.064 6.575 1.00 69.00 170 PRO A C 1
ATOM 1297 O O . PRO A 1 170 ? -2.632 5.807 6.027 1.00 69.00 170 PRO A O 1
ATOM 1300 N N . ALA A 1 171 ? -4.163 5.352 7.605 1.00 74.62 171 ALA A N 1
ATOM 1301 C CA . ALA A 1 171 ? -3.390 4.300 8.261 1.00 74.62 171 ALA A CA 1
ATOM 1302 C C . ALA A 1 171 ? -3.316 2.971 7.483 1.00 74.62 171 ALA A C 1
ATOM 1304 O O . ALA A 1 171 ? -2.499 2.110 7.804 1.00 74.62 171 ALA A O 1
ATOM 1305 N N . SER A 1 172 ? -4.143 2.769 6.449 1.00 73.56 172 SER A N 1
ATOM 1306 C CA . SER A 1 172 ? -4.198 1.500 5.706 1.00 73.56 172 SER A CA 1
ATOM 1307 C C . SER A 1 172 ? -2.876 1.147 5.025 1.00 73.56 172 SER A C 1
ATOM 1309 O O . SER A 1 172 ? -2.426 0.013 5.151 1.00 73.56 172 SER A O 1
ATOM 1311 N N . GLY A 1 173 ? -2.223 2.105 4.361 1.00 69.38 173 GLY A N 1
ATOM 1312 C CA . GLY A 1 173 ? -0.931 1.908 3.694 1.00 69.38 173 GLY A CA 1
ATOM 1313 C C . GLY A 1 173 ? 0.203 1.564 4.667 1.00 69.38 173 GLY A C 1
ATOM 1314 O O . GLY A 1 173 ? 0.860 0.546 4.471 1.00 69.38 173 GLY A O 1
ATOM 1315 N N . PRO A 1 174 ? 0.414 2.340 5.741 1.00 73.56 174 PRO A N 1
ATOM 1316 C CA . PRO A 1 174 ? 1.437 2.021 6.737 1.00 73.56 174 PRO A CA 1
ATOM 1317 C C . PRO A 1 174 ? 1.191 0.701 7.482 1.00 73.56 174 PRO A C 1
ATOM 1319 O O . PRO A 1 174 ? 2.121 -0.083 7.673 1.00 73.56 174 PRO A O 1
ATOM 1322 N N . VAL A 1 175 ? -0.063 0.382 7.834 1.00 78.38 175 VAL A N 1
ATOM 1323 C CA . VAL A 1 175 ? -0.414 -0.931 8.416 1.00 78.38 175 VAL A CA 1
ATOM 1324 C C . VAL A 1 175 ? -0.078 -2.060 7.444 1.00 78.38 175 VAL A C 1
ATOM 1326 O O . VAL A 1 175 ? 0.424 -3.112 7.845 1.00 78.38 175 VAL A O 1
ATOM 1329 N N . LEU A 1 176 ? -0.332 -1.843 6.158 1.00 73.44 176 LEU A N 1
ATOM 1330 C CA . LEU A 1 176 ? -0.031 -2.802 5.112 1.00 73.44 176 LEU A CA 1
ATOM 1331 C C . LEU A 1 176 ? 1.473 -3.026 4.941 1.00 73.44 176 LEU A C 1
ATOM 1333 O O . LEU A 1 176 ? 1.916 -4.173 4.901 1.00 73.44 176 LEU A O 1
ATOM 1337 N N . ASP A 1 177 ? 2.255 -1.950 4.901 1.00 70.25 177 ASP A N 1
ATOM 1338 C CA . ASP A 1 177 ? 3.718 -2.007 4.865 1.00 70.25 177 ASP A CA 1
ATOM 1339 C C . ASP A 1 177 ? 4.269 -2.748 6.095 1.00 70.25 177 ASP A C 1
ATOM 1341 O O . ASP A 1 177 ? 5.111 -3.635 5.957 1.00 70.25 177 ASP A O 1
ATOM 1345 N N . CYS A 1 178 ? 3.710 -2.509 7.287 1.00 76.06 178 CYS A N 1
ATOM 1346 C CA . CYS A 1 178 ? 4.058 -3.254 8.500 1.00 76.06 178 CYS A CA 1
ATOM 1347 C C . CYS A 1 178 ? 3.802 -4.768 8.351 1.00 76.06 178 CYS A C 1
ATOM 1349 O O . CYS A 1 178 ? 4.676 -5.585 8.669 1.00 76.06 178 CYS A O 1
ATOM 1351 N N . VAL A 1 179 ? 2.638 -5.162 7.810 1.00 76.38 179 VAL A N 1
ATOM 1352 C CA . VAL A 1 179 ? 2.320 -6.577 7.542 1.00 76.38 179 VAL A CA 1
ATOM 1353 C C . VAL A 1 179 ? 3.349 -7.190 6.601 1.00 76.38 179 VAL A C 1
ATOM 1355 O O . VAL A 1 179 ? 3.830 -8.291 6.854 1.00 76.38 179 VAL A O 1
ATOM 1358 N N . LEU A 1 180 ? 3.734 -6.488 5.544 1.00 68.50 180 LEU A N 1
ATOM 1359 C CA . LEU A 1 180 ? 4.694 -7.011 4.578 1.00 68.50 180 LEU A CA 1
ATOM 1360 C C . LEU A 1 180 ? 6.113 -7.074 5.131 1.00 68.50 180 LEU A C 1
ATOM 1362 O O . LEU A 1 180 ? 6.826 -8.057 4.930 1.00 68.50 180 LEU A O 1
ATOM 1366 N N . ARG A 1 181 ? 6.535 -6.058 5.878 1.00 68.88 181 ARG A N 1
ATOM 1367 C CA . ARG A 1 181 ? 7.887 -6.027 6.430 1.00 68.88 181 ARG A CA 1
ATOM 1368 C C . ARG A 1 181 ? 8.093 -7.077 7.502 1.00 68.88 181 ARG A C 1
ATOM 1370 O O . ARG A 1 181 ? 9.147 -7.710 7.515 1.00 68.88 181 ARG A O 1
ATOM 1377 N N . HIS A 1 182 ? 7.097 -7.278 8.360 1.00 72.69 182 HIS A N 1
ATOM 1378 C CA . HIS A 1 182 ? 7.292 -8.032 9.594 1.00 72.69 182 HIS A CA 1
ATOM 1379 C C . HIS A 1 182 ? 6.414 -9.281 9.722 1.00 72.69 182 HIS A C 1
ATOM 1381 O O . HIS A 1 182 ? 6.732 -10.165 10.518 1.00 72.69 182 HIS A O 1
ATOM 1387 N N . LEU A 1 183 ? 5.322 -9.401 8.964 1.00 70.50 183 LEU A N 1
ATOM 1388 C CA . LEU A 1 183 ? 4.337 -10.480 9.119 1.00 70.50 183 LEU A CA 1
ATOM 1389 C C . LEU A 1 183 ? 4.107 -11.318 7.851 1.00 70.50 183 LEU A C 1
ATOM 1391 O O . LEU A 1 183 ? 3.399 -12.325 7.939 1.00 70.50 183 LEU A O 1
ATOM 1395 N N . HIS A 1 184 ? 4.724 -10.976 6.711 1.00 69.00 184 HIS A N 1
ATOM 1396 C CA . HIS A 1 184 ? 4.571 -11.707 5.445 1.00 69.00 184 HIS A CA 1
ATOM 1397 C C . HIS A 1 184 ? 4.857 -13.199 5.620 1.00 69.00 184 HIS A C 1
ATOM 1399 O O . HIS A 1 184 ? 4.149 -14.044 5.076 1.00 69.00 184 HIS A O 1
ATOM 1405 N N . SER A 1 185 ? 5.857 -13.534 6.443 1.00 67.50 185 SER A N 1
ATOM 1406 C CA . SER A 1 185 ? 6.343 -14.898 6.579 1.00 67.50 185 SER A CA 1
ATOM 1407 C C . SER A 1 185 ? 5.298 -15.826 7.191 1.00 67.50 185 SER A C 1
ATOM 1409 O O . SER A 1 185 ? 5.322 -17.026 6.918 1.00 67.50 185 SER A O 1
ATOM 1411 N N . ALA A 1 186 ? 4.353 -15.258 7.946 1.00 71.50 186 ALA A N 1
ATOM 1412 C CA . ALA A 1 186 ? 3.246 -15.956 8.587 1.00 71.50 186 ALA A CA 1
ATOM 1413 C C . ALA A 1 186 ? 2.007 -16.124 7.685 1.00 71.50 186 ALA A C 1
ATOM 1415 O O . ALA A 1 186 ? 1.071 -16.838 8.064 1.00 71.50 186 ALA A O 1
ATOM 1416 N N . LEU A 1 187 ? 1.962 -15.478 6.513 1.00 69.19 187 LEU A N 1
ATOM 1417 C CA . LEU A 1 187 ? 0.856 -15.614 5.569 1.00 69.19 187 LEU A CA 1
ATOM 1418 C C . LEU A 1 187 ? 0.996 -16.908 4.748 1.00 69.19 187 LEU A C 1
ATOM 1420 O O . LEU A 1 187 ? 2.090 -17.224 4.275 1.00 69.19 187 LEU A O 1
ATOM 1424 N N . PRO A 1 188 ? -0.107 -17.654 4.531 1.00 68.19 188 PRO A N 1
ATOM 1425 C CA . PRO A 1 188 ? -0.127 -18.718 3.538 1.00 68.19 188 PRO A CA 1
ATOM 1426 C C . PRO A 1 188 ? 0.133 -18.146 2.147 1.00 68.19 188 PRO A C 1
ATOM 1428 O O . PRO A 1 188 ? -0.474 -17.142 1.775 1.00 68.19 188 PRO A O 1
ATOM 1431 N N . ASP A 1 189 ? 0.939 -18.844 1.359 1.00 62.03 189 ASP A N 1
ATOM 1432 C CA . ASP A 1 189 ? 1.397 -18.420 0.031 1.00 62.03 189 ASP A CA 1
ATOM 1433 C C . ASP A 1 189 ? 0.270 -17.949 -0.898 1.00 62.03 189 ASP A C 1
ATOM 1435 O O . ASP A 1 189 ? 0.344 -16.880 -1.499 1.00 62.03 189 ASP A O 1
ATOM 1439 N N . ARG A 1 190 ? -0.840 -18.697 -0.952 1.00 62.09 190 ARG A N 1
ATOM 1440 C CA . ARG A 1 190 ? -2.014 -18.335 -1.767 1.00 62.09 190 ARG A CA 1
ATOM 1441 C C . ARG A 1 190 ? -2.716 -17.068 -1.281 1.00 62.09 190 ARG A C 1
ATOM 1443 O O . ARG A 1 190 ? -3.278 -16.336 -2.089 1.00 62.09 190 ARG A O 1
ATOM 1450 N N . VAL A 1 191 ? -2.708 -16.818 0.027 1.00 64.56 191 VAL A N 1
ATOM 1451 C CA . VAL A 1 191 ? -3.364 -15.644 0.617 1.00 64.56 191 VAL A CA 1
ATOM 1452 C C . VAL A 1 191 ? -2.490 -14.409 0.477 1.00 64.56 191 VAL A C 1
ATOM 1454 O O . VAL A 1 191 ? -3.025 -13.341 0.210 1.00 64.56 191 VAL A O 1
ATOM 1457 N N . ALA A 1 192 ? -1.169 -14.561 0.591 1.00 61.22 192 ALA A N 1
ATOM 1458 C CA . ALA A 1 192 ? -0.231 -13.495 0.273 1.00 61.22 192 ALA A CA 1
ATOM 1459 C C . ALA A 1 192 ? -0.454 -13.032 -1.178 1.00 61.22 192 ALA A C 1
ATOM 1461 O O . ALA A 1 192 ? -0.830 -11.883 -1.395 1.00 61.22 192 ALA A O 1
ATOM 1462 N N . LEU A 1 193 ? -0.386 -13.954 -2.150 1.00 60.31 193 LEU A N 1
ATOM 1463 C CA . LEU A 1 193 ? -0.621 -13.670 -3.576 1.00 60.31 193 LEU A CA 1
ATOM 1464 C C . LEU A 1 193 ? -1.981 -13.007 -3.853 1.00 60.31 193 LEU A C 1
ATOM 1466 O O . LEU A 1 193 ? -2.042 -11.996 -4.550 1.00 60.31 193 LEU A O 1
ATOM 1470 N N . ALA A 1 194 ? -3.069 -13.549 -3.296 1.00 61.25 194 ALA A N 1
ATOM 1471 C CA . ALA A 1 194 ? -4.416 -13.017 -3.510 1.00 61.25 194 ALA A CA 1
ATOM 1472 C C . ALA A 1 194 ? -4.649 -11.654 -2.837 1.00 61.25 194 ALA A C 1
ATOM 1474 O O . ALA A 1 194 ? -5.489 -10.881 -3.292 1.00 61.25 194 ALA A O 1
ATOM 1475 N N . ALA A 1 195 ? -3.924 -11.350 -1.760 1.00 59.69 195 ALA A N 1
ATOM 1476 C CA . ALA A 1 195 ? -4.010 -10.064 -1.086 1.00 59.69 195 ALA A CA 1
ATOM 1477 C C . ALA A 1 195 ? -3.161 -8.982 -1.762 1.00 59.69 195 ALA A C 1
ATOM 1479 O O . ALA A 1 195 ? -3.548 -7.818 -1.733 1.00 59.69 195 ALA A O 1
ATOM 1480 N N . PHE A 1 196 ? -2.061 -9.352 -2.426 1.00 63.59 196 PHE A N 1
ATOM 1481 C CA . PHE A 1 196 ? -1.192 -8.399 -3.119 1.00 63.59 196 PHE A CA 1
ATOM 1482 C C . PHE A 1 196 ? -1.888 -7.659 -4.277 1.00 63.59 196 PHE A C 1
ATOM 1484 O O . PHE A 1 196 ? -1.603 -6.480 -4.475 1.00 63.59 196 PHE A O 1
ATOM 1491 N N . ALA A 1 197 ? -2.823 -8.286 -5.009 1.00 58.81 197 ALA A N 1
ATOM 1492 C CA . ALA A 1 197 ? -3.525 -7.617 -6.119 1.00 58.81 197 ALA A CA 1
ATOM 1493 C C . ALA A 1 197 ? -4.381 -6.430 -5.649 1.00 58.81 197 ALA A C 1
ATOM 1495 O O . ALA A 1 197 ? -4.125 -5.305 -6.082 1.00 58.81 197 ALA A O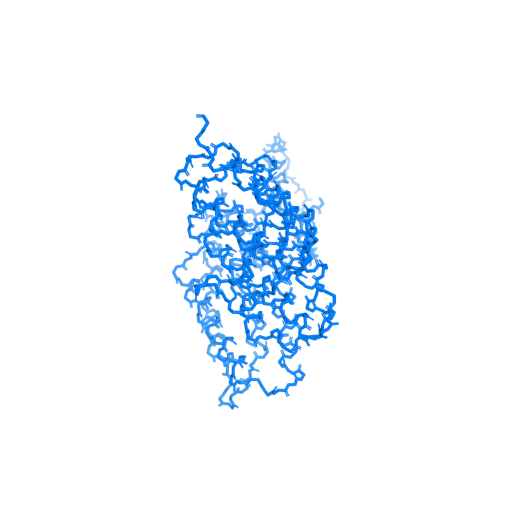 1
ATOM 1496 N N . PRO A 1 198 ? -5.337 -6.627 -4.713 1.00 58.34 198 PRO A N 1
ATOM 1497 C CA . PRO A 1 198 ? -6.127 -5.520 -4.182 1.00 58.34 198 PRO A CA 1
ATOM 1498 C C . PRO A 1 198 ? -5.260 -4.452 -3.511 1.00 58.34 198 PRO A C 1
ATOM 1500 O O . PRO A 1 198 ? -5.605 -3.278 -3.530 1.00 58.34 198 PRO A O 1
ATOM 1503 N N . MET A 1 199 ? -4.130 -4.840 -2.916 1.00 63.81 199 MET A N 1
ATOM 1504 C CA . MET A 1 199 ? -3.193 -3.913 -2.282 1.00 63.81 199 MET A CA 1
ATOM 1505 C C . MET A 1 199 ? -2.515 -2.978 -3.279 1.00 63.81 199 MET A C 1
ATOM 1507 O O . MET A 1 199 ? -2.488 -1.769 -3.056 1.00 63.81 199 MET A O 1
ATOM 1511 N N . LEU A 1 200 ? -1.981 -3.528 -4.370 1.00 60.47 200 LEU A N 1
ATOM 1512 C CA . LEU A 1 200 ? -1.337 -2.749 -5.425 1.00 60.47 200 LEU A CA 1
ATOM 1513 C C . LEU A 1 200 ? -2.351 -1.828 -6.109 1.00 60.47 200 LEU A C 1
ATOM 1515 O O . LEU A 1 200 ? -2.084 -0.637 -6.243 1.00 60.47 200 LEU A O 1
ATOM 1519 N N . ASP A 1 201 ? -3.550 -2.332 -6.412 1.00 58.84 201 ASP A N 1
ATOM 1520 C CA . ASP A 1 201 ? -4.638 -1.520 -6.969 1.00 58.84 201 ASP A CA 1
ATOM 1521 C C . ASP A 1 201 ? -5.046 -0.364 -6.037 1.00 58.84 201 ASP A C 1
ATOM 1523 O O . ASP A 1 201 ? -5.349 0.737 -6.497 1.00 58.84 201 ASP A O 1
ATOM 1527 N N . ARG A 1 202 ? -5.032 -0.564 -4.712 1.00 59.16 202 ARG A N 1
ATOM 1528 C CA . ARG A 1 202 ? -5.377 0.489 -3.739 1.00 59.16 202 ARG A CA 1
ATOM 1529 C C . ARG A 1 202 ? -4.242 1.477 -3.483 1.00 59.16 202 ARG A C 1
ATOM 1531 O O . ARG A 1 202 ? -4.518 2.666 -3.330 1.00 59.16 202 ARG A O 1
ATOM 1538 N N . LEU A 1 203 ? -2.983 1.034 -3.495 1.00 56.47 203 LEU A N 1
ATOM 1539 C CA . LEU A 1 203 ? -1.826 1.939 -3.507 1.00 56.47 203 LEU A CA 1
ATOM 1540 C C . LEU A 1 203 ? -1.887 2.869 -4.723 1.00 56.47 203 LEU A C 1
ATOM 1542 O O . LEU A 1 203 ? -1.604 4.054 -4.582 1.00 56.47 203 LEU A O 1
ATOM 1546 N N . VAL A 1 204 ? -2.356 2.361 -5.869 1.00 56.53 204 VAL A N 1
ATOM 1547 C CA . VAL A 1 204 ? -2.591 3.132 -7.104 1.00 56.53 204 VAL A CA 1
ATOM 1548 C C . VAL A 1 204 ? -3.739 4.138 -6.989 1.00 56.53 204 VAL A C 1
ATOM 1550 O O . VAL A 1 204 ? -3.705 5.202 -7.610 1.00 56.53 204 VAL A O 1
ATOM 1553 N N . GLN A 1 205 ? -4.738 3.845 -6.162 1.00 54.56 205 GLN A N 1
ATOM 1554 C CA . GLN A 1 205 ? -5.839 4.771 -5.890 1.00 54.56 205 GLN A CA 1
ATOM 1555 C C . GLN A 1 205 ? -5.457 5.851 -4.872 1.00 54.56 205 GLN A C 1
ATOM 1557 O O . GLN A 1 205 ? -5.856 6.993 -5.032 1.00 54.56 205 GLN A O 1
ATOM 1562 N N . ARG A 1 206 ? -4.615 5.565 -3.872 1.00 51.88 206 ARG A N 1
ATOM 1563 C CA . ARG A 1 206 ? -4.118 6.586 -2.919 1.00 51.88 206 ARG A CA 1
ATOM 1564 C C . ARG A 1 206 ? -3.254 7.675 -3.550 1.00 51.88 206 ARG A C 1
ATOM 1566 O O . ARG A 1 206 ? -3.113 8.752 -2.985 1.00 51.88 206 ARG A O 1
ATOM 1573 N N . ILE A 1 207 ? -2.724 7.422 -4.743 1.00 47.81 207 ILE A N 1
ATOM 1574 C CA . ILE A 1 207 ? -2.018 8.418 -5.565 1.00 47.81 207 ILE A CA 1
ATOM 1575 C C . ILE A 1 207 ? -2.957 9.525 -6.085 1.00 47.81 207 ILE A C 1
ATOM 1577 O O . ILE A 1 207 ? -2.523 10.407 -6.827 1.00 47.81 207 ILE A O 1
ATOM 1581 N N . GLU A 1 208 ? -4.247 9.450 -5.754 1.00 44.06 208 GLU A N 1
ATOM 1582 C CA . GLU A 1 208 ? -5.270 10.452 -6.052 1.00 44.06 208 GLU A CA 1
ATOM 1583 C C . GLU A 1 208 ? -5.150 11.732 -5.216 1.00 44.06 208 GLU A C 1
ATOM 1585 O O . GLU A 1 208 ? -5.658 12.752 -5.677 1.00 44.06 208 GLU A O 1
ATOM 1590 N N . ASP A 1 209 ? -4.444 11.719 -4.073 1.00 44.91 209 ASP A N 1
ATOM 1591 C CA . ASP A 1 209 ? -4.254 12.909 -3.226 1.00 44.91 209 ASP A CA 1
ATOM 1592 C C . ASP A 1 209 ? -2.859 13.553 -3.418 1.00 44.91 209 ASP A C 1
ATOM 1594 O O . ASP A 1 209 ? -1.825 12.905 -3.197 1.00 44.91 209 ASP A O 1
ATOM 1598 N N . PRO A 1 210 ? -2.791 14.827 -3.859 1.00 41.12 210 PRO A N 1
ATOM 1599 C CA . PRO A 1 210 ? -1.554 15.436 -4.328 1.00 41.12 210 PRO A CA 1
ATOM 1600 C C . PRO A 1 210 ? -0.694 15.963 -3.168 1.00 41.12 210 PRO A C 1
ATOM 1602 O O . PRO A 1 210 ? -1.037 16.946 -2.516 1.00 41.12 210 PRO A O 1
ATOM 1605 N N . GLY A 1 211 ? 0.473 15.344 -2.967 1.00 52.47 211 GLY A N 1
ATOM 1606 C CA . GLY A 1 211 ? 1.574 15.847 -2.142 1.00 52.47 211 GLY A CA 1
ATOM 1607 C C . GLY A 1 211 ? 2.909 15.276 -2.635 1.00 52.47 211 GLY A C 1
ATOM 1608 O O . GLY A 1 211 ? 2.966 14.140 -3.093 1.00 52.47 211 GLY A O 1
ATOM 1609 N N . ALA A 1 212 ? 4.002 16.043 -2.584 1.00 45.78 212 ALA A N 1
ATOM 1610 C CA . ALA A 1 212 ? 5.310 15.562 -3.053 1.00 45.78 212 ALA A CA 1
ATOM 1611 C C . ALA A 1 212 ? 5.801 14.338 -2.250 1.00 45.78 212 ALA A C 1
ATOM 1613 O O . ALA A 1 212 ? 6.300 13.373 -2.832 1.00 45.78 212 ALA A O 1
ATOM 1614 N N . ASP A 1 213 ? 5.549 14.334 -0.938 1.00 52.31 213 ASP A N 1
ATOM 1615 C CA . ASP A 1 213 ? 5.900 13.231 -0.037 1.00 52.31 213 ASP A CA 1
ATOM 1616 C C . ASP A 1 213 ? 5.070 11.965 -0.306 1.00 52.31 213 ASP A C 1
ATOM 1618 O O . ASP A 1 213 ? 5.558 10.848 -0.125 1.00 52.31 213 ASP A O 1
ATOM 1622 N N . SER A 1 214 ? 3.840 12.105 -0.823 1.00 58.09 214 SER A N 1
ATOM 1623 C CA . SER A 1 214 ? 2.978 10.955 -1.124 1.00 58.09 214 SER A CA 1
ATOM 1624 C C . SER A 1 214 ? 3.483 10.153 -2.324 1.00 58.09 214 SER A C 1
ATOM 1626 O O . SER A 1 214 ? 3.279 8.942 -2.371 1.00 58.09 214 SER A O 1
ATOM 1628 N N . HIS A 1 215 ? 4.201 10.780 -3.263 1.00 62.12 215 HIS A N 1
ATOM 1629 C CA . HIS A 1 215 ? 4.788 10.089 -4.414 1.00 62.12 215 HIS A CA 1
ATOM 1630 C C . HIS A 1 215 ? 6.039 9.288 -4.061 1.00 62.12 215 HIS A C 1
ATOM 1632 O O . HIS A 1 215 ? 6.200 8.178 -4.569 1.00 62.12 215 HIS A O 1
ATOM 1638 N N . GLU A 1 216 ? 6.905 9.828 -3.204 1.00 63.19 216 GLU A N 1
ATOM 1639 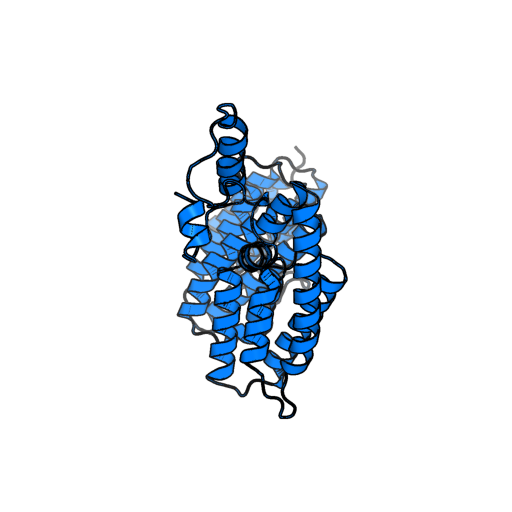C CA . GLU A 1 216 ? 8.144 9.155 -2.807 1.00 63.19 216 GLU A CA 1
ATOM 1640 C C . GLU A 1 216 ? 7.861 7.971 -1.878 1.00 63.19 216 GLU A C 1
ATOM 1642 O O . GLU A 1 216 ? 8.332 6.864 -2.140 1.00 63.19 216 GLU A O 1
ATOM 1647 N N . VAL A 1 217 ? 7.006 8.158 -0.866 1.00 60.44 217 VAL A N 1
ATOM 1648 C CA . VAL A 1 217 ? 6.574 7.075 0.039 1.00 60.44 217 VAL A CA 1
ATOM 1649 C C . VAL A 1 217 ? 5.943 5.932 -0.748 1.00 60.44 217 VAL A C 1
ATOM 1651 O O . VAL A 1 217 ? 6.230 4.760 -0.520 1.00 60.44 217 VAL A O 1
ATOM 1654 N N . LEU A 1 218 ? 5.107 6.258 -1.723 1.00 61.34 218 LEU A N 1
ATOM 1655 C CA . LEU A 1 218 ? 4.434 5.290 -2.573 1.00 61.34 218 LEU A CA 1
ATOM 1656 C C . LEU A 1 218 ? 5.378 4.564 -3.527 1.00 61.34 218 LEU A C 1
ATOM 1658 O O . LEU A 1 218 ? 5.260 3.351 -3.674 1.00 61.34 218 LEU A O 1
ATOM 1662 N N . ARG A 1 219 ? 6.312 5.277 -4.162 1.00 70.12 219 ARG A N 1
ATOM 1663 C CA . ARG A 1 219 ? 7.352 4.662 -4.993 1.00 70.12 219 ARG A CA 1
ATOM 1664 C C . ARG A 1 219 ? 8.162 3.674 -4.164 1.00 70.12 219 ARG A C 1
ATOM 1666 O O . ARG A 1 219 ? 8.298 2.521 -4.564 1.00 70.12 219 ARG A O 1
ATOM 1673 N N . GLN A 1 220 ? 8.616 4.097 -2.985 1.00 66.88 220 GLN A N 1
ATOM 1674 C CA . GLN A 1 220 ? 9.322 3.236 -2.040 1.00 66.88 220 GLN A CA 1
ATOM 1675 C C . GLN A 1 220 ? 8.451 2.066 -1.579 1.00 66.88 220 GLN A C 1
ATOM 1677 O O . GLN A 1 220 ? 8.953 0.953 -1.451 1.00 66.88 220 GLN A O 1
ATOM 1682 N N . THR A 1 221 ? 7.147 2.265 -1.379 1.00 60.88 221 THR A N 1
ATOM 1683 C CA . THR A 1 221 ? 6.216 1.191 -1.002 1.00 60.88 221 THR A CA 1
ATOM 1684 C C . THR A 1 221 ? 6.052 0.187 -2.143 1.00 60.88 221 THR A C 1
ATOM 1686 O O . THR A 1 221 ? 6.228 -1.004 -1.920 1.00 60.88 221 THR A O 1
ATOM 1689 N N . LEU A 1 222 ? 5.801 0.630 -3.378 1.00 65.94 222 LEU A N 1
ATOM 1690 C CA . LEU A 1 222 ? 5.700 -0.244 -4.555 1.00 65.94 222 LEU A CA 1
ATOM 1691 C C . LEU A 1 222 ? 6.998 -1.022 -4.794 1.00 65.94 222 LEU A C 1
ATOM 1693 O O . LEU A 1 222 ? 6.954 -2.230 -5.019 1.00 65.94 222 LEU A O 1
ATOM 1697 N N . GLN A 1 223 ? 8.143 -0.348 -4.682 1.00 71.56 223 GLN A N 1
ATOM 1698 C CA . GLN A 1 223 ? 9.466 -0.951 -4.816 1.00 71.56 223 GLN A CA 1
ATOM 1699 C C . GLN A 1 223 ? 9.719 -1.990 -3.715 1.00 71.56 223 GLN A C 1
ATOM 1701 O O . GLN A 1 223 ? 9.971 -3.159 -3.996 1.00 71.56 223 GLN A O 1
ATOM 1706 N N . SER A 1 224 ? 9.606 -1.589 -2.447 1.00 65.75 224 SER A N 1
ATOM 1707 C CA . SER A 1 224 ? 9.904 -2.450 -1.297 1.00 65.75 224 SER A CA 1
ATOM 1708 C C . SER A 1 224 ? 8.938 -3.623 -1.174 1.00 65.75 224 SER A C 1
ATOM 1710 O O . SER A 1 224 ? 9.381 -4.735 -0.898 1.00 65.75 224 SER A O 1
ATOM 1712 N N . CYS A 1 225 ? 7.646 -3.406 -1.416 1.00 64.44 225 CYS A N 1
ATOM 1713 C CA . CYS A 1 225 ? 6.622 -4.440 -1.323 1.00 64.44 225 CYS A CA 1
ATOM 1714 C C . CYS A 1 225 ? 6.659 -5.367 -2.538 1.00 64.44 225 CYS A C 1
ATOM 1716 O O . CYS A 1 225 ? 6.650 -6.584 -2.370 1.00 64.44 225 CYS A O 1
ATOM 1718 N N . GLY A 1 226 ? 6.733 -4.806 -3.750 1.00 68.19 226 GLY A N 1
ATOM 1719 C CA . GLY A 1 226 ? 6.742 -5.566 -4.999 1.00 68.19 226 GLY A CA 1
ATOM 1720 C C . GLY A 1 226 ? 7.982 -6.446 -5.136 1.00 68.19 226 GLY A C 1
ATOM 1721 O O . GLY A 1 226 ? 7.854 -7.658 -5.309 1.00 68.19 226 GLY A O 1
ATOM 1722 N N . LEU A 1 227 ? 9.181 -5.874 -4.971 1.00 70.12 227 LEU A N 1
ATOM 1723 C CA . LEU A 1 227 ? 10.435 -6.630 -5.088 1.00 70.12 227 LEU A CA 1
ATOM 1724 C C . LEU A 1 227 ? 10.569 -7.688 -3.992 1.00 70.12 227 LEU A C 1
ATOM 1726 O O . LEU A 1 227 ? 11.009 -8.805 -4.263 1.00 70.12 227 LEU A O 1
ATOM 1730 N N . ARG A 1 228 ? 10.164 -7.368 -2.756 1.00 66.88 228 ARG A N 1
ATOM 1731 C CA . ARG A 1 228 ? 10.211 -8.325 -1.645 1.00 66.88 228 ARG A CA 1
ATOM 1732 C C . ARG A 1 228 ? 9.236 -9.479 -1.857 1.00 66.88 228 ARG A C 1
ATOM 1734 O O . ARG A 1 228 ? 9.642 -10.625 -1.701 1.00 66.88 228 ARG A O 1
ATOM 1741 N N . ALA A 1 229 ? 8.004 -9.194 -2.280 1.00 65.12 229 ALA A N 1
ATOM 1742 C CA . ALA A 1 229 ? 7.016 -10.226 -2.586 1.00 65.12 229 ALA A CA 1
ATOM 1743 C C . ALA A 1 229 ? 7.491 -11.155 -3.713 1.00 65.12 229 ALA A C 1
ATOM 1745 O O . ALA A 1 229 ? 7.349 -12.372 -3.607 1.00 65.12 229 ALA A O 1
ATOM 1746 N N . MET A 1 230 ? 8.090 -10.600 -4.772 1.00 70.81 230 MET A N 1
ATOM 1747 C CA . MET A 1 230 ? 8.653 -11.389 -5.871 1.00 70.81 230 MET A CA 1
ATOM 1748 C C . MET A 1 230 ? 9.829 -12.258 -5.413 1.00 70.81 230 MET A C 1
ATOM 1750 O O . MET A 1 230 ? 9.862 -13.447 -5.723 1.00 70.81 230 MET A O 1
ATOM 1754 N N . HIS A 1 231 ? 10.752 -11.703 -4.627 1.00 70.69 231 HIS A N 1
ATOM 1755 C CA . HIS A 1 231 ? 11.882 -12.455 -4.081 1.00 70.69 231 HIS A CA 1
ATOM 1756 C C . HIS A 1 231 ? 11.426 -13.577 -3.138 1.00 70.69 231 HIS A C 1
ATOM 1758 O O . HIS A 1 231 ? 11.885 -14.712 -3.236 1.00 70.69 231 HIS A O 1
ATOM 1764 N N . GLU A 1 232 ? 10.484 -13.304 -2.240 1.00 64.12 232 GLU A N 1
ATOM 1765 C CA . GLU A 1 232 ? 9.926 -14.333 -1.360 1.00 64.12 232 GLU A CA 1
ATOM 1766 C C . GLU A 1 232 ? 9.182 -15.414 -2.141 1.00 64.12 232 GLU A C 1
ATOM 1768 O O . GLU A 1 232 ? 9.321 -16.598 -1.826 1.00 64.12 232 GLU A O 1
ATOM 1773 N N . ALA A 1 233 ? 8.442 -15.034 -3.186 1.00 67.25 233 ALA A N 1
ATOM 1774 C CA . ALA A 1 233 ? 7.811 -15.986 -4.088 1.00 67.25 233 ALA A CA 1
ATOM 1775 C C . ALA A 1 233 ? 8.853 -16.899 -4.747 1.00 67.25 233 ALA A C 1
ATOM 1777 O O . ALA A 1 233 ? 8.657 -18.112 -4.761 1.00 67.25 233 ALA A O 1
ATOM 1778 N N . GLN A 1 234 ? 9.991 -16.363 -5.199 1.00 72.75 234 GLN A N 1
ATOM 1779 C CA . GLN A 1 234 ? 11.095 -17.169 -5.734 1.00 72.75 234 GLN A CA 1
ATOM 1780 C C . GLN A 1 234 ? 11.660 -18.140 -4.695 1.00 72.75 234 GLN A C 1
ATOM 1782 O O . GLN A 1 234 ? 11.755 -19.339 -4.965 1.00 72.75 234 GLN A O 1
ATOM 1787 N N . TRP A 1 235 ? 11.972 -17.656 -3.489 1.00 68.94 235 TRP A N 1
ATOM 1788 C CA . TRP A 1 235 ? 12.479 -18.492 -2.393 1.00 68.94 235 TRP A CA 1
ATOM 1789 C C . TRP A 1 235 ? 11.525 -19.632 -2.037 1.00 68.94 235 TRP A C 1
ATOM 1791 O O . TRP A 1 235 ? 11.956 -20.755 -1.773 1.00 68.94 235 TRP A O 1
ATOM 1801 N N . ARG A 1 236 ? 10.220 -19.356 -2.068 1.00 63.72 236 ARG A N 1
ATOM 1802 C CA . ARG A 1 236 ? 9.157 -20.327 -1.783 1.00 63.72 236 ARG A CA 1
ATOM 1803 C C . ARG A 1 236 ? 8.721 -21.144 -3.002 1.00 63.72 236 ARG A C 1
ATOM 1805 O O . ARG A 1 236 ? 7.828 -21.976 -2.872 1.00 63.72 236 ARG A O 1
ATOM 1812 N N . ARG A 1 237 ? 9.345 -20.944 -4.170 1.00 70.44 237 ARG A N 1
ATOM 1813 C CA . ARG A 1 237 ? 9.001 -21.601 -5.449 1.00 70.44 237 ARG A CA 1
ATOM 1814 C C . ARG A 1 237 ? 7.545 -21.377 -5.883 1.00 70.44 237 ARG A C 1
ATOM 1816 O O . ARG A 1 237 ? 6.911 -22.253 -6.468 1.00 70.44 237 ARG A O 1
ATOM 1823 N N . LEU A 1 238 ? 7.012 -20.201 -5.586 1.00 66.25 238 LEU A N 1
ATOM 1824 C CA . LEU A 1 238 ? 5.700 -19.742 -6.024 1.00 66.25 238 LEU A CA 1
ATOM 1825 C C . LEU A 1 238 ? 5.790 -19.074 -7.402 1.00 66.25 238 LEU A C 1
ATOM 1827 O O . LEU A 1 238 ? 6.844 -18.550 -7.769 1.00 66.25 238 LEU A O 1
ATOM 1831 N N . PRO A 1 239 ? 4.685 -19.038 -8.168 1.00 71.12 239 PRO A N 1
ATOM 1832 C CA . PRO A 1 239 ? 4.657 -18.325 -9.438 1.00 71.12 239 PRO A CA 1
ATOM 1833 C C . PRO A 1 239 ? 4.865 -16.818 -9.220 1.00 71.12 239 PRO A C 1
ATOM 1835 O O . PRO A 1 239 ? 4.037 -16.146 -8.609 1.00 71.12 239 PRO A O 1
ATOM 1838 N N . VAL A 1 240 ? 5.969 -16.292 -9.757 1.00 74.56 240 VAL A N 1
ATOM 1839 C CA . VAL A 1 240 ? 6.366 -14.876 -9.644 1.00 74.56 240 VAL A CA 1
ATOM 1840 C C . VAL A 1 240 ? 5.630 -13.995 -10.661 1.00 74.56 240 VAL A C 1
ATOM 1842 O O . VAL A 1 240 ? 5.284 -12.855 -10.364 1.00 74.56 240 VAL A O 1
ATOM 1845 N N . LYS A 1 241 ? 5.342 -14.535 -11.852 1.00 79.25 241 LYS A N 1
ATOM 1846 C CA . LYS A 1 241 ? 4.765 -13.791 -12.984 1.00 79.25 241 LYS A CA 1
ATOM 1847 C C . LYS A 1 241 ? 3.456 -13.049 -12.661 1.00 79.25 241 LYS A C 1
ATOM 1849 O O . LYS A 1 241 ? 3.371 -11.867 -12.969 1.00 79.25 241 LYS A O 1
ATOM 1854 N N . PRO A 1 242 ? 2.478 -13.634 -11.941 1.00 72.88 242 PRO A N 1
ATOM 1855 C CA . PRO A 1 242 ? 1.276 -12.893 -11.564 1.00 72.88 242 PRO A CA 1
ATOM 1856 C C . PRO A 1 242 ? 1.566 -11.670 -10.679 1.00 72.88 242 PRO A C 1
ATOM 1858 O O . PRO A 1 242 ? 0.938 -10.630 -10.856 1.00 72.88 242 PRO A O 1
ATOM 1861 N N . LEU A 1 243 ? 2.517 -11.773 -9.737 1.00 67.81 243 LEU A N 1
ATOM 1862 C CA . LEU A 1 243 ? 2.924 -10.650 -8.879 1.00 67.81 243 LEU A CA 1
ATOM 1863 C C . LEU A 1 243 ? 3.569 -9.534 -9.692 1.00 67.81 243 LEU A C 1
ATOM 1865 O O . LEU A 1 243 ? 3.218 -8.367 -9.520 1.00 67.81 243 LEU A O 1
ATOM 1869 N N . HIS A 1 244 ? 4.467 -9.915 -10.598 1.00 78.12 244 HIS A N 1
ATOM 1870 C CA . HIS A 1 244 ? 5.086 -9.004 -11.548 1.00 78.12 244 HIS A CA 1
ATOM 1871 C C . HIS A 1 244 ? 4.033 -8.251 -12.368 1.00 78.12 244 HIS A C 1
ATOM 1873 O O . HIS A 1 244 ? 4.016 -7.023 -12.362 1.00 78.12 244 HIS A O 1
ATOM 1879 N N . ASP A 1 245 ? 3.092 -8.963 -12.990 1.00 76.94 245 ASP A N 1
ATOM 1880 C CA . ASP A 1 245 ? 2.072 -8.362 -13.858 1.00 76.94 245 ASP A CA 1
ATOM 1881 C C . ASP A 1 245 ? 1.140 -7.406 -13.096 1.00 76.94 245 ASP A C 1
ATOM 1883 O O . ASP A 1 245 ? 0.620 -6.436 -13.652 1.00 76.94 245 ASP A O 1
ATOM 1887 N N . MET A 1 246 ? 0.902 -7.659 -11.808 1.00 70.81 246 MET A N 1
ATOM 1888 C CA . MET A 1 246 ? 0.143 -6.756 -10.937 1.00 70.81 246 MET A CA 1
ATOM 1889 C C . MET A 1 246 ? 0.946 -5.501 -10.584 1.00 70.81 246 MET A C 1
ATOM 1891 O O . MET A 1 246 ? 0.424 -4.394 -10.704 1.00 70.81 246 MET A O 1
ATOM 1895 N N . ALA A 1 247 ? 2.216 -5.652 -10.206 1.00 74.44 247 ALA A N 1
ATOM 1896 C CA . ALA A 1 247 ? 3.082 -4.524 -9.868 1.00 74.44 247 ALA A CA 1
ATOM 1897 C C . ALA A 1 247 ? 3.347 -3.626 -11.091 1.00 74.44 247 ALA A C 1
ATOM 1899 O O . ALA A 1 247 ? 3.256 -2.402 -10.997 1.00 74.44 247 ALA A O 1
ATOM 1900 N N . MET A 1 248 ? 3.558 -4.230 -12.263 1.00 78.50 248 MET A N 1
ATOM 1901 C CA . MET A 1 248 ? 3.686 -3.533 -13.545 1.00 78.50 248 MET A CA 1
ATOM 1902 C C . MET A 1 248 ? 2.425 -2.739 -13.886 1.00 78.50 248 MET A C 1
ATOM 1904 O O . MET A 1 248 ? 2.512 -1.554 -14.203 1.00 78.50 248 MET A O 1
ATOM 1908 N N . ARG A 1 249 ? 1.236 -3.351 -13.772 1.00 76.75 249 ARG A N 1
ATOM 1909 C CA . ARG A 1 249 ? -0.039 -2.647 -13.998 1.00 76.75 249 ARG A CA 1
ATOM 1910 C C . ARG A 1 249 ? -0.233 -1.479 -13.042 1.00 76.75 249 ARG A C 1
ATOM 1912 O O . ARG A 1 249 ? -0.729 -0.445 -13.474 1.00 76.75 249 ARG A O 1
ATOM 1919 N N . ALA A 1 250 ? 0.188 -1.611 -11.788 1.00 71.94 250 ALA A N 1
ATOM 1920 C CA . ALA A 1 250 ? 0.112 -0.526 -10.819 1.00 71.94 250 ALA A CA 1
ATOM 1921 C C . ALA A 1 250 ? 1.002 0.668 -11.208 1.00 71.94 250 ALA A C 1
ATOM 1923 O O . ALA A 1 250 ? 0.537 1.810 -11.265 1.00 71.94 250 ALA A O 1
ATOM 1924 N N . VAL A 1 251 ? 2.265 0.402 -11.550 1.00 78.00 251 VAL A N 1
ATOM 1925 C CA . VAL A 1 251 ? 3.219 1.431 -11.991 1.00 78.00 251 VAL A CA 1
ATOM 1926 C C . VAL A 1 251 ? 2.744 2.106 -13.283 1.00 78.00 251 VAL A C 1
ATOM 1928 O O . VAL A 1 251 ? 2.652 3.335 -13.350 1.00 78.00 251 VAL A O 1
ATOM 1931 N N . LEU A 1 252 ? 2.382 1.314 -14.295 1.00 78.31 252 LEU A N 1
ATOM 1932 C CA . LEU A 1 252 ? 1.917 1.821 -15.588 1.00 78.31 252 LEU A CA 1
ATOM 1933 C C . LEU A 1 252 ? 0.581 2.548 -15.470 1.00 78.31 252 LEU A C 1
ATOM 1935 O O . LEU A 1 252 ? 0.400 3.588 -16.100 1.00 78.31 252 LEU A O 1
ATOM 1939 N N . GLY A 1 253 ? -0.334 2.046 -14.641 1.00 74.31 253 GLY A N 1
ATOM 1940 C CA . GLY A 1 253 ? -1.618 2.678 -14.364 1.00 74.31 253 GLY A CA 1
ATOM 1941 C C . GLY A 1 253 ? -1.434 4.108 -13.873 1.00 74.31 253 GLY A C 1
ATOM 1942 O O . GLY A 1 253 ? -2.121 5.001 -14.356 1.00 74.31 253 GLY A O 1
ATOM 1943 N N . ARG A 1 254 ? -0.439 4.364 -13.011 1.00 72.25 254 ARG A N 1
ATOM 1944 C CA . ARG A 1 254 ? -0.135 5.729 -12.564 1.00 72.25 254 ARG A CA 1
ATOM 1945 C C . ARG A 1 254 ? 0.459 6.611 -13.663 1.00 72.25 254 ARG A C 1
ATOM 1947 O O . ARG A 1 254 ? 0.147 7.805 -13.707 1.00 72.25 254 ARG A O 1
ATOM 1954 N N . LEU A 1 255 ? 1.323 6.053 -14.510 1.00 75.50 255 LEU A N 1
ATOM 1955 C CA . LEU A 1 255 ? 1.998 6.779 -15.593 1.00 75.50 255 LEU A CA 1
ATOM 1956 C C . LEU A 1 255 ? 1.073 7.099 -16.776 1.00 75.50 255 LEU A C 1
ATOM 1958 O O . LEU A 1 255 ? 1.292 8.092 -17.464 1.00 75.50 255 LEU A O 1
ATOM 1962 N N . SER A 1 256 ? 0.050 6.273 -17.008 1.00 73.88 256 SER A N 1
ATOM 1963 C CA . SER A 1 256 ? -0.816 6.315 -18.198 1.00 73.88 256 SER A CA 1
ATOM 1964 C C . SER A 1 256 ? -2.282 6.652 -17.900 1.00 73.88 256 SER A C 1
ATOM 1966 O O . SER A 1 256 ? -3.147 6.480 -18.758 1.00 73.88 256 SER A O 1
ATOM 1968 N N . GLN A 1 257 ? -2.591 7.136 -16.693 1.00 70.88 257 GLN A N 1
ATOM 1969 C CA . GLN A 1 257 ? -3.977 7.313 -16.273 1.00 70.88 257 GLN A CA 1
ATOM 1970 C C . GLN A 1 257 ? -4.721 8.383 -17.080 1.00 70.88 257 GLN A C 1
ATOM 1972 O O . GLN A 1 257 ? -4.441 9.579 -16.970 1.00 70.88 257 GLN A O 1
ATOM 1977 N N . ALA A 1 258 ? -5.730 7.951 -17.838 1.00 58.38 258 ALA A N 1
ATOM 1978 C CA . ALA A 1 258 ? -6.615 8.848 -18.568 1.00 58.38 258 ALA A CA 1
ATOM 1979 C C . ALA A 1 258 ? -7.363 9.792 -17.606 1.00 58.38 258 ALA A C 1
ATOM 1981 O O . ALA A 1 258 ? -7.911 9.359 -16.591 1.00 58.38 258 ALA A O 1
ATOM 1982 N N . GLY A 1 259 ? -7.391 11.088 -17.935 1.00 59.59 259 GLY A N 1
ATOM 1983 C CA . GLY A 1 259 ? -8.105 12.111 -17.161 1.00 59.59 259 GLY A CA 1
ATOM 1984 C C . GLY A 1 259 ? -7.329 12.718 -15.985 1.00 59.59 259 GLY A C 1
ATOM 1985 O O . GLY A 1 259 ? -7.934 13.422 -15.178 1.00 59.59 259 GLY A O 1
ATOM 1986 N N . ARG A 1 260 ? -6.014 12.476 -15.869 1.00 64.06 260 ARG A N 1
ATOM 1987 C CA . ARG A 1 260 ? -5.151 13.096 -14.845 1.00 64.06 260 ARG A CA 1
ATOM 1988 C C . ARG A 1 260 ? -4.067 13.982 -15.454 1.00 64.06 260 ARG A C 1
ATOM 1990 O O . ARG A 1 260 ? -3.626 13.709 -16.572 1.00 64.06 260 ARG A O 1
ATOM 1997 N N . PRO A 1 261 ? -3.593 15.010 -14.721 1.00 66.06 261 PRO A N 1
ATOM 1998 C CA . PRO A 1 261 ? -2.422 15.756 -15.144 1.00 66.06 261 PRO A CA 1
ATOM 1999 C C . PRO A 1 261 ? -1.195 14.828 -15.188 1.00 66.06 261 PRO A C 1
ATOM 2001 O O . PRO A 1 261 ? -1.031 13.971 -14.304 1.00 66.06 261 PRO A O 1
ATOM 2004 N N . PRO A 1 262 ? -0.330 14.981 -16.203 1.00 71.69 262 PRO A N 1
ATOM 2005 C CA . PRO A 1 262 ? 0.897 14.209 -16.294 1.00 71.69 262 PRO A CA 1
ATOM 2006 C C . PRO A 1 262 ? 1.793 14.504 -15.087 1.00 71.69 262 PRO A C 1
ATOM 2008 O O . PRO A 1 262 ? 1.888 15.637 -14.616 1.00 71.69 262 PRO A O 1
ATOM 2011 N N . LEU A 1 263 ? 2.459 13.468 -14.579 1.00 74.62 263 LEU A N 1
ATOM 2012 C CA . LEU A 1 263 ? 3.441 13.622 -13.507 1.00 74.62 263 LEU A CA 1
ATOM 2013 C C . LEU A 1 263 ? 4.629 14.477 -13.977 1.00 74.62 263 LEU A C 1
ATOM 2015 O O . LEU A 1 263 ? 5.001 14.394 -15.149 1.00 74.62 263 LEU A O 1
ATOM 2019 N N . PRO A 1 264 ? 5.302 15.223 -13.088 1.00 77.50 264 PRO A N 1
ATOM 2020 C CA . PRO A 1 264 ? 6.579 15.835 -13.424 1.00 77.50 264 PRO A CA 1
ATOM 2021 C C . PRO A 1 264 ? 7.599 14.762 -13.847 1.00 77.50 264 PRO A C 1
ATOM 2023 O O . PRO A 1 264 ? 7.650 13.704 -13.209 1.00 77.50 264 PRO A O 1
ATOM 2026 N N . PRO A 1 265 ? 8.453 15.013 -14.855 1.00 78.06 265 PRO A N 1
ATOM 2027 C CA . PRO A 1 265 ? 9.456 14.049 -15.318 1.00 78.06 265 PRO A CA 1
ATOM 2028 C C . PRO A 1 265 ? 10.365 13.492 -14.209 1.00 78.06 265 PRO A C 1
ATOM 2030 O O . PRO A 1 265 ? 10.680 12.306 -14.205 1.00 78.06 265 PRO A O 1
ATOM 2033 N N . ALA A 1 266 ? 10.721 14.315 -13.214 1.00 74.00 266 ALA A N 1
ATOM 2034 C CA . ALA A 1 266 ? 11.498 13.880 -12.051 1.00 74.00 266 ALA A CA 1
ATOM 2035 C C . ALA A 1 266 ? 10.789 12.771 -11.250 1.00 74.00 266 ALA A C 1
ATOM 2037 O O . ALA A 1 266 ? 11.419 11.796 -10.847 1.00 74.00 266 ALA A O 1
ATOM 2038 N N . VAL A 1 267 ? 9.468 12.885 -11.080 1.00 76.31 267 VAL A N 1
ATOM 2039 C CA . VAL A 1 267 ? 8.651 11.879 -10.391 1.00 76.31 267 VAL A CA 1
ATOM 2040 C C . VAL A 1 267 ? 8.460 10.654 -11.283 1.00 76.31 267 VAL A C 1
ATOM 2042 O O . VAL A 1 267 ? 8.638 9.531 -10.819 1.00 76.31 267 VAL A O 1
ATOM 2045 N N . GLN A 1 268 ? 8.166 10.849 -12.575 1.00 80.25 268 GLN A N 1
ATOM 2046 C CA . GLN A 1 268 ? 8.031 9.747 -13.537 1.00 80.25 268 GLN A CA 1
ATOM 2047 C C . GLN A 1 268 ? 9.294 8.877 -13.600 1.00 80.25 268 GLN A C 1
ATOM 2049 O O . GLN A 1 268 ? 9.180 7.655 -13.659 1.00 80.25 268 GLN A O 1
ATOM 2054 N N . CYS A 1 269 ? 10.484 9.485 -13.533 1.00 79.50 269 CYS A N 1
ATOM 2055 C CA . CYS A 1 269 ? 11.765 8.776 -13.553 1.00 79.50 269 CYS A CA 1
ATOM 2056 C C . CYS A 1 269 ? 11.833 7.704 -12.460 1.00 79.50 269 CYS A C 1
ATOM 2058 O O . CYS A 1 269 ? 12.169 6.558 -12.745 1.00 79.50 269 CYS A O 1
ATOM 2060 N N . GLY A 1 270 ? 11.407 8.037 -11.239 1.00 78.50 270 GLY A N 1
ATOM 2061 C CA . GLY A 1 270 ? 11.362 7.082 -10.137 1.00 78.50 270 GLY A CA 1
ATOM 2062 C C . GLY A 1 270 ? 10.419 5.897 -10.388 1.00 78.50 270 GLY A C 1
ATOM 2063 O O . GLY A 1 270 ? 10.767 4.766 -10.065 1.00 78.50 270 GLY A O 1
ATOM 2064 N N . TYR A 1 271 ? 9.251 6.116 -10.997 1.00 80.12 271 TYR A N 1
ATOM 2065 C CA . TYR A 1 271 ? 8.332 5.022 -11.355 1.00 80.12 271 TYR A CA 1
ATOM 2066 C C . TYR A 1 271 ? 8.888 4.138 -12.474 1.00 80.12 271 TYR A C 1
ATOM 2068 O O . TYR A 1 271 ? 8.760 2.918 -12.410 1.00 80.12 271 TYR A O 1
ATOM 2076 N N . LEU A 1 272 ? 9.536 4.736 -13.478 1.00 86.06 272 LEU A N 1
ATOM 2077 C CA . LEU A 1 272 ? 10.191 3.989 -14.553 1.00 86.06 272 LEU A CA 1
ATOM 2078 C C . LEU A 1 272 ? 11.365 3.146 -14.036 1.00 86.06 272 LEU A C 1
ATOM 2080 O O . LEU A 1 272 ? 11.580 2.046 -14.533 1.00 86.06 272 LEU A O 1
ATOM 2084 N N . GLN A 1 273 ? 12.083 3.609 -13.009 1.00 82.00 273 GLN A N 1
ATOM 2085 C CA . GLN A 1 273 ? 13.097 2.797 -12.327 1.00 82.00 273 GLN A CA 1
ATOM 2086 C C . GLN A 1 273 ? 12.472 1.566 -11.661 1.00 82.00 273 GLN A C 1
ATOM 2088 O O . GLN A 1 273 ? 12.939 0.454 -11.890 1.00 82.00 273 GLN A O 1
ATOM 2093 N N . VAL A 1 274 ? 11.371 1.740 -10.917 1.00 81.31 274 VAL A N 1
ATOM 2094 C CA . VAL A 1 274 ? 10.644 0.617 -10.294 1.00 81.31 274 VAL A CA 1
ATOM 2095 C C . VAL A 1 274 ? 10.147 -0.380 -11.347 1.00 81.31 274 VAL A C 1
ATOM 2097 O O . VAL A 1 274 ? 10.269 -1.583 -11.142 1.00 81.31 274 VAL A O 1
ATOM 2100 N N . LEU A 1 275 ? 9.645 0.098 -12.493 1.00 85.44 275 LEU A N 1
ATOM 2101 C CA . LEU A 1 275 ? 9.238 -0.750 -13.623 1.00 85.44 275 LEU A CA 1
ATOM 2102 C C . LEU A 1 275 ? 10.380 -1.673 -14.084 1.00 85.44 275 LEU A C 1
ATOM 2104 O O . LEU A 1 275 ? 10.196 -2.880 -14.228 1.00 85.44 275 LEU A O 1
ATOM 2108 N N . LEU A 1 276 ? 11.569 -1.100 -14.293 1.00 84.56 276 LEU A N 1
ATOM 2109 C CA . LEU A 1 276 ? 12.746 -1.842 -14.742 1.00 84.56 276 LEU A CA 1
ATOM 2110 C C . LEU A 1 276 ? 13.229 -2.827 -13.673 1.00 84.56 276 LEU A C 1
ATOM 2112 O O . LEU A 1 276 ? 13.553 -3.962 -14.003 1.00 84.56 276 LEU A O 1
ATOM 2116 N N . GLU A 1 277 ? 13.239 -2.434 -12.399 1.00 80.94 277 GLU A N 1
ATOM 2117 C CA . GLU A 1 277 ? 13.631 -3.315 -11.291 1.00 80.94 277 GLU A CA 1
ATOM 2118 C C . GLU A 1 277 ? 12.693 -4.518 -11.126 1.00 80.94 277 GLU A C 1
ATOM 2120 O O . GLU A 1 277 ? 13.163 -5.634 -10.897 1.00 80.94 277 GLU A O 1
ATOM 2125 N N . LEU A 1 278 ? 11.380 -4.315 -11.279 1.00 79.94 278 LEU A N 1
ATOM 2126 C CA . LEU A 1 278 ? 10.400 -5.404 -11.265 1.00 79.94 278 LEU A CA 1
ATOM 2127 C C . LEU A 1 278 ? 10.654 -6.379 -12.421 1.00 79.94 278 LEU A C 1
ATOM 2129 O O . LEU A 1 278 ? 10.693 -7.588 -12.200 1.00 79.94 278 LEU A O 1
ATOM 2133 N N . ALA A 1 279 ? 10.900 -5.872 -13.631 1.00 83.88 279 ALA A N 1
ATOM 2134 C CA . ALA A 1 279 ? 11.194 -6.719 -14.786 1.00 83.88 279 ALA A CA 1
ATOM 2135 C C . ALA A 1 279 ? 12.517 -7.495 -14.631 1.00 83.88 279 ALA A C 1
ATOM 2137 O O . ALA A 1 279 ? 12.594 -8.671 -14.989 1.00 83.88 279 ALA A O 1
ATOM 2138 N N . LEU A 1 280 ? 13.542 -6.879 -14.029 1.00 79.06 280 LEU A N 1
ATOM 2139 C CA . LEU A 1 280 ? 14.806 -7.552 -13.698 1.00 79.06 280 LEU A CA 1
ATOM 2140 C C . LEU A 1 280 ? 14.604 -8.709 -12.713 1.00 79.06 280 LEU A C 1
ATOM 2142 O O . LEU A 1 280 ? 15.263 -9.738 -12.846 1.00 79.06 280 LEU A O 1
ATOM 2146 N N . GLN A 1 281 ? 13.684 -8.576 -11.752 1.00 75.75 281 GLN A N 1
ATOM 2147 C CA . GLN A 1 281 ? 13.391 -9.657 -10.808 1.00 75.75 281 GLN A CA 1
ATOM 2148 C C . GLN A 1 281 ? 12.751 -10.879 -11.465 1.00 75.75 281 GLN A C 1
ATOM 2150 O O . GLN A 1 281 ? 12.915 -11.982 -10.957 1.00 75.75 281 GLN A O 1
ATOM 2155 N N . LEU A 1 282 ? 12.053 -10.731 -12.594 1.00 75.31 282 LEU A N 1
ATOM 2156 C CA . LEU A 1 282 ? 11.524 -11.887 -13.321 1.00 75.31 282 LEU A CA 1
ATOM 2157 C C . LEU A 1 282 ? 12.648 -12.711 -13.979 1.00 75.31 282 LEU A C 1
ATOM 2159 O O . LEU A 1 282 ? 12.517 -13.922 -14.134 1.00 75.31 282 LEU A O 1
ATOM 2163 N N . GLY A 1 283 ? 13.752 -12.058 -14.359 1.00 71.50 283 GLY A N 1
ATOM 2164 C CA . GLY A 1 283 ? 14.897 -12.685 -15.027 1.00 71.50 283 GLY A CA 1
ATOM 2165 C C . GLY A 1 283 ? 14.661 -13.052 -16.501 1.00 71.50 283 GLY A C 1
ATOM 2166 O O . GLY A 1 283 ? 15.573 -13.573 -17.148 1.00 71.50 283 GLY A O 1
ATOM 2167 N N . GLU A 1 284 ? 13.478 -12.766 -17.058 1.00 79.94 284 GLU A N 1
ATOM 2168 C CA . GLU A 1 284 ? 13.125 -13.047 -18.456 1.00 79.94 284 GLU A CA 1
ATOM 2169 C C . GLU A 1 284 ? 13.474 -11.855 -19.367 1.00 79.94 284 GLU A C 1
ATOM 2171 O O . GLU A 1 284 ? 13.005 -10.730 -19.183 1.00 79.94 284 GLU A O 1
ATOM 2176 N N . GLY A 1 285 ? 14.279 -12.100 -20.407 1.00 78.56 285 GLY A N 1
ATOM 2177 C CA . GLY A 1 285 ? 14.709 -11.054 -21.339 1.00 78.56 285 GLY A CA 1
ATOM 2178 C C . GLY A 1 285 ? 13.589 -10.381 -22.133 1.00 78.56 285 GLY A C 1
ATOM 2179 O O . GLY A 1 285 ? 13.733 -9.223 -22.524 1.00 78.56 285 GLY A O 1
ATOM 2180 N N . ALA A 1 286 ? 12.478 -11.081 -22.377 1.00 84.25 286 ALA A N 1
ATOM 2181 C CA . ALA A 1 286 ? 11.335 -10.531 -23.105 1.00 84.25 286 ALA A CA 1
ATOM 2182 C C . ALA A 1 286 ? 10.593 -9.466 -22.281 1.00 84.25 286 ALA A C 1
ATOM 2184 O O . ALA A 1 286 ? 10.334 -8.377 -22.795 1.00 84.25 286 ALA A O 1
ATOM 2185 N N . ASP A 1 287 ? 10.322 -9.750 -21.005 1.00 84.06 287 ASP A N 1
ATOM 2186 C CA . ASP A 1 287 ? 9.650 -8.822 -20.092 1.00 84.06 287 ASP A CA 1
ATOM 2187 C C . ASP A 1 287 ? 10.505 -7.580 -19.821 1.00 84.06 287 ASP A C 1
ATOM 2189 O O . ASP A 1 287 ? 9.996 -6.459 -19.867 1.00 84.06 287 ASP A O 1
ATOM 2193 N N . TYR A 1 288 ? 11.824 -7.744 -19.652 1.00 84.31 288 TYR A N 1
ATOM 2194 C CA . TYR A 1 288 ? 12.728 -6.599 -19.509 1.00 84.31 288 TYR A CA 1
ATOM 2195 C C . TYR A 1 288 ? 12.738 -5.707 -20.756 1.00 84.31 288 TYR A C 1
ATOM 2197 O O . TYR A 1 288 ? 12.623 -4.486 -20.655 1.00 84.31 288 TYR A O 1
ATOM 2205 N N . LEU A 1 289 ? 12.816 -6.299 -21.950 1.00 84.94 289 LEU A N 1
ATOM 2206 C CA . LEU A 1 289 ? 12.781 -5.543 -23.203 1.00 84.94 289 LEU A CA 1
ATOM 2207 C C . LEU A 1 289 ? 11.444 -4.808 -23.389 1.00 84.94 289 LEU A C 1
ATOM 2209 O O . LEU A 1 289 ? 11.418 -3.668 -23.855 1.00 84.94 289 LEU A O 1
ATOM 2213 N N . GLN A 1 290 ? 10.331 -5.427 -22.990 1.00 88.94 290 GLN A N 1
ATOM 2214 C CA . GLN A 1 290 ? 9.022 -4.780 -22.992 1.00 88.94 290 GLN A CA 1
ATOM 2215 C C . GLN A 1 290 ? 8.964 -3.601 -22.010 1.00 88.94 290 GLN A C 1
ATOM 2217 O O . GLN A 1 290 ? 8.490 -2.530 -22.395 1.00 88.94 290 GLN A O 1
ATOM 2222 N N . ALA A 1 291 ? 9.483 -3.761 -20.789 1.00 86.56 291 ALA A N 1
ATOM 2223 C CA . ALA A 1 291 ? 9.575 -2.679 -19.809 1.00 86.56 291 ALA A CA 1
ATOM 2224 C C . ALA A 1 291 ? 10.429 -1.513 -20.336 1.00 86.56 291 ALA A C 1
ATOM 2226 O O . ALA A 1 291 ? 10.024 -0.357 -20.235 1.00 86.56 291 ALA A O 1
ATOM 2227 N N . VAL A 1 292 ? 11.554 -1.802 -21.001 1.00 86.88 292 VAL A N 1
ATOM 2228 C CA . VAL A 1 292 ? 12.392 -0.784 -21.658 1.00 86.88 292 VAL A CA 1
ATOM 2229 C C . VAL A 1 292 ? 11.613 -0.023 -22.727 1.00 86.88 292 VAL A C 1
ATOM 2231 O O . VAL A 1 292 ? 11.617 1.207 -22.720 1.00 86.88 292 VAL A O 1
ATOM 2234 N N . ARG A 1 293 ? 10.894 -0.715 -23.619 1.00 89.25 293 ARG A N 1
ATOM 2235 C CA . ARG A 1 293 ? 10.068 -0.051 -24.644 1.00 89.25 293 ARG A CA 1
ATOM 2236 C C . ARG A 1 293 ? 9.010 0.864 -24.011 1.00 89.25 293 ARG A C 1
ATOM 2238 O O . ARG A 1 293 ? 8.820 1.983 -24.483 1.00 89.25 293 ARG A O 1
ATOM 2245 N N . GLN A 1 294 ? 8.378 0.432 -22.918 1.00 88.38 294 GLN A N 1
ATOM 2246 C CA . GLN A 1 294 ? 7.424 1.252 -22.160 1.00 88.38 294 GLN A CA 1
ATOM 2247 C C . GLN A 1 294 ? 8.098 2.479 -21.525 1.00 88.38 294 GLN A C 1
ATOM 2249 O O . GLN A 1 294 ? 7.576 3.588 -21.635 1.00 88.38 294 GLN A O 1
ATOM 2254 N N . CYS A 1 295 ? 9.283 2.323 -20.927 1.00 86.31 295 CYS A N 1
ATOM 2255 C CA . CYS A 1 295 ? 10.064 3.447 -20.404 1.00 86.31 295 CYS A CA 1
ATOM 2256 C C . CYS A 1 295 ? 10.367 4.488 -21.482 1.00 86.31 295 CYS A C 1
ATOM 2258 O O . CYS A 1 295 ? 10.173 5.682 -21.258 1.00 86.31 295 CYS A O 1
ATOM 2260 N N . LEU A 1 296 ? 10.808 4.040 -22.657 1.00 86.12 296 LEU A N 1
ATOM 2261 C CA . LEU A 1 296 ? 11.137 4.920 -23.776 1.00 86.12 296 LEU A CA 1
ATOM 2262 C C . LEU A 1 296 ? 9.905 5.658 -24.306 1.00 86.12 296 LEU A C 1
ATOM 2264 O O . LEU A 1 296 ? 9.988 6.854 -24.578 1.00 86.12 296 LEU A O 1
ATOM 2268 N N . GLN A 1 297 ? 8.752 4.988 -24.377 1.00 87.38 297 GLN A N 1
ATOM 2269 C CA . GLN A 1 297 ? 7.488 5.618 -24.763 1.00 87.38 297 GLN A CA 1
ATOM 2270 C C . GLN A 1 297 ? 7.100 6.762 -23.810 1.00 87.38 297 GLN A C 1
ATOM 2272 O O . GLN A 1 297 ? 6.673 7.821 -24.267 1.00 87.38 297 GLN A O 1
ATOM 2277 N N . HIS A 1 298 ? 7.275 6.578 -22.498 1.00 83.88 298 HIS A N 1
ATOM 2278 C CA . HIS A 1 298 ? 6.960 7.608 -21.501 1.00 83.88 298 HIS A CA 1
ATOM 2279 C C . HIS A 1 298 ? 8.012 8.727 -21.419 1.00 83.88 298 HIS A C 1
ATOM 2281 O O . HIS A 1 298 ? 7.675 9.866 -21.092 1.00 83.88 298 HIS A O 1
ATOM 2287 N N . ALA A 1 299 ? 9.274 8.426 -21.733 1.00 83.12 299 ALA A N 1
ATOM 2288 C CA . ALA A 1 299 ? 10.389 9.366 -21.612 1.00 83.12 299 ALA A CA 1
ATOM 2289 C C . ALA A 1 299 ? 10.809 10.037 -22.936 1.00 83.12 299 ALA A C 1
ATOM 2291 O O . ALA A 1 299 ? 11.738 10.848 -22.941 1.00 83.12 299 ALA A O 1
ATOM 2292 N N . GLY A 1 300 ? 10.134 9.736 -24.053 1.00 74.31 300 GLY A N 1
ATOM 2293 C CA . GLY A 1 300 ? 10.515 10.178 -25.403 1.00 74.31 300 GLY A CA 1
ATOM 2294 C C . GLY A 1 300 ? 10.612 11.697 -25.602 1.00 74.31 300 GLY A C 1
ATOM 2295 O O . GLY A 1 300 ? 11.309 12.144 -26.505 1.00 74.31 300 GLY A O 1
ATOM 2296 N N . GLY A 1 301 ? 9.977 12.496 -24.736 1.00 76.12 301 GLY A N 1
ATOM 2297 C CA . GLY A 1 301 ? 10.017 13.965 -24.770 1.00 76.12 301 GLY A CA 1
ATOM 2298 C C . GLY A 1 301 ? 10.834 14.628 -23.655 1.00 76.12 301 GLY A C 1
ATOM 2299 O O . GLY A 1 301 ? 10.705 15.832 -23.446 1.00 76.12 301 GLY A O 1
ATOM 2300 N N . TRP A 1 302 ? 11.615 13.877 -22.872 1.00 84.12 302 TRP A N 1
ATOM 2301 C CA . TRP A 1 302 ? 12.284 14.440 -21.694 1.00 84.12 302 TRP A CA 1
ATOM 2302 C C . TRP A 1 302 ? 13.551 15.244 -22.028 1.00 84.12 302 TRP A C 1
ATOM 2304 O O . TRP A 1 302 ? 14.260 14.932 -22.995 1.00 84.12 302 TRP A O 1
ATOM 2314 N N . PRO A 1 303 ? 13.917 16.227 -21.177 1.00 81.31 303 PRO A N 1
ATOM 2315 C CA . PRO A 1 303 ? 15.216 16.887 -21.251 1.00 81.31 303 PRO A CA 1
ATOM 2316 C C . PRO A 1 303 ? 16.365 15.873 -21.222 1.00 81.31 303 PRO A C 1
ATOM 2318 O O . PRO A 1 303 ? 16.315 14.883 -20.486 1.00 81.31 303 PRO A O 1
ATOM 2321 N N . LEU A 1 304 ? 17.430 16.139 -21.984 1.00 79.25 304 LEU A N 1
ATOM 2322 C CA . LEU A 1 304 ? 18.575 15.230 -22.134 1.00 79.25 304 LEU A CA 1
ATOM 2323 C C . LEU A 1 304 ? 19.185 14.817 -20.778 1.00 79.25 304 LEU A C 1
ATOM 2325 O O . LEU A 1 304 ? 19.470 13.641 -20.560 1.00 79.25 304 LEU A O 1
ATOM 2329 N N . ALA A 1 305 ? 19.294 15.753 -19.829 1.00 75.25 305 ALA A N 1
ATOM 2330 C CA . ALA A 1 305 ? 19.785 15.485 -18.475 1.00 75.25 305 ALA A CA 1
ATOM 2331 C C . ALA A 1 305 ? 18.966 14.405 -17.734 1.00 75.25 305 ALA A C 1
ATOM 2333 O O . ALA A 1 305 ? 19.529 13.555 -17.047 1.00 75.25 305 ALA A O 1
ATOM 2334 N N . MET A 1 306 ? 17.642 14.386 -17.915 1.00 72.69 306 MET A N 1
ATOM 2335 C CA . MET A 1 306 ? 16.759 13.388 -17.299 1.00 7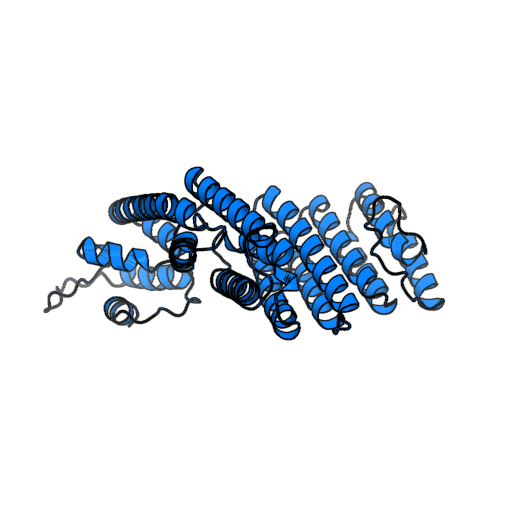2.69 306 MET A CA 1
ATOM 2336 C C . MET A 1 306 ? 16.792 12.049 -18.041 1.00 72.69 306 MET A C 1
ATOM 2338 O O . MET A 1 306 ? 16.725 10.995 -17.409 1.00 72.69 306 MET A O 1
ATOM 2342 N N . ARG A 1 307 ? 16.976 12.069 -19.368 1.00 77.50 307 ARG A N 1
ATOM 2343 C CA . ARG A 1 307 ? 17.210 10.849 -20.160 1.00 77.50 307 ARG A CA 1
ATOM 2344 C C . ARG A 1 307 ? 18.498 10.139 -19.730 1.00 77.50 307 ARG A C 1
ATOM 2346 O O . ARG A 1 307 ? 18.511 8.916 -19.599 1.00 77.50 307 ARG A O 1
ATOM 2353 N N . HIS A 1 308 ? 19.552 10.894 -19.414 1.00 76.88 308 HIS A N 1
ATOM 2354 C CA . HIS A 1 308 ? 20.791 10.336 -18.865 1.00 76.88 308 HIS A CA 1
ATOM 2355 C C . HIS A 1 308 ? 20.613 9.687 -17.487 1.00 76.88 308 HIS A C 1
ATOM 2357 O O . HIS A 1 308 ? 21.216 8.645 -17.244 1.00 76.88 308 HIS A O 1
ATOM 2363 N N . ALA A 1 309 ? 19.758 10.233 -16.618 1.00 71.88 309 ALA A N 1
ATOM 2364 C CA . ALA A 1 309 ? 19.470 9.621 -15.319 1.00 71.88 309 ALA A CA 1
ATOM 2365 C C . ALA A 1 309 ? 18.801 8.237 -15.454 1.00 71.88 309 ALA A C 1
ATOM 2367 O O . ALA A 1 309 ? 19.102 7.323 -14.688 1.00 71.88 309 ALA A O 1
ATOM 2368 N N . LEU A 1 310 ? 17.934 8.055 -16.458 1.00 75.88 310 LEU A N 1
ATOM 2369 C CA . LEU A 1 310 ? 17.272 6.773 -16.728 1.00 75.88 310 LEU A CA 1
ATOM 2370 C C . LEU A 1 310 ? 18.202 5.763 -17.426 1.00 75.88 310 LEU A C 1
ATOM 2372 O O . LEU A 1 310 ? 18.075 4.557 -17.215 1.00 75.88 310 LEU A O 1
ATOM 2376 N N . ARG A 1 311 ? 19.177 6.244 -18.212 1.00 77.62 311 ARG A N 1
ATOM 2377 C CA . ARG A 1 311 ? 20.140 5.412 -18.960 1.00 77.62 311 ARG A CA 1
ATOM 2378 C C . ARG A 1 311 ? 20.836 4.368 -18.087 1.00 77.62 311 ARG A C 1
ATOM 2380 O O . ARG A 1 311 ? 20.954 3.226 -18.519 1.00 77.62 311 ARG A O 1
ATOM 2387 N N . GLY A 1 312 ? 21.263 4.739 -16.877 1.00 72.62 312 GLY A N 1
ATOM 2388 C CA . GLY A 1 312 ? 21.953 3.818 -15.967 1.00 72.62 312 GLY A CA 1
ATOM 2389 C C . GLY A 1 312 ? 21.114 2.585 -15.612 1.00 72.62 312 GLY A C 1
ATOM 2390 O O . GLY A 1 312 ? 21.656 1.492 -15.510 1.00 72.62 312 GLY A O 1
ATOM 2391 N N . TYR A 1 313 ? 19.789 2.736 -15.516 1.00 70.31 313 TYR A N 1
ATOM 2392 C CA . TYR A 1 313 ? 18.863 1.633 -15.238 1.00 70.31 313 TYR A CA 1
ATOM 2393 C C . TYR A 1 313 ? 18.549 0.790 -16.477 1.00 70.31 313 TYR A C 1
ATOM 2395 O O . TYR A 1 313 ? 18.375 -0.423 -16.375 1.00 70.31 313 TYR A O 1
ATOM 2403 N N . LEU A 1 314 ? 18.516 1.415 -17.657 1.00 76.25 314 LEU A N 1
ATOM 2404 C CA . LEU A 1 314 ? 18.340 0.720 -18.938 1.00 76.25 314 LEU A CA 1
ATOM 2405 C C . LEU A 1 314 ? 19.557 -0.148 -19.302 1.00 76.25 314 LEU A C 1
ATOM 2407 O O . LEU A 1 314 ? 19.430 -1.148 -20.004 1.00 76.25 314 LEU A O 1
ATOM 2411 N N . GLN A 1 315 ? 20.743 0.229 -18.818 1.00 75.62 315 GLN A N 1
ATOM 2412 C CA . GLN A 1 315 ? 21.983 -0.523 -19.020 1.00 75.62 315 GLN A CA 1
ATOM 2413 C C . GLN A 1 315 ? 22.096 -1.756 -18.108 1.00 75.62 315 GLN A C 1
ATOM 2415 O O . GLN A 1 315 ? 22.896 -2.641 -18.390 1.00 75.62 315 GLN A O 1
ATOM 2420 N N . LEU A 1 316 ? 21.247 -1.894 -17.083 1.00 69.44 316 LEU A N 1
ATOM 2421 C CA . LEU A 1 316 ? 21.269 -3.042 -16.164 1.00 69.44 316 LEU A CA 1
ATOM 2422 C C . LEU A 1 316 ? 20.916 -4.377 -16.823 1.00 69.44 316 LEU A C 1
ATOM 2424 O O . LEU A 1 316 ? 21.394 -5.415 -16.383 1.00 69.44 316 LEU A O 1
ATOM 2428 N N . GLY A 1 317 ? 20.085 -4.374 -17.870 1.00 59.66 317 GLY A N 1
ATOM 2429 C CA . GLY A 1 317 ? 19.818 -5.585 -18.657 1.00 59.66 317 GLY A CA 1
ATOM 2430 C C . GLY A 1 317 ? 20.916 -5.911 -19.675 1.00 59.66 317 GLY A C 1
ATOM 2431 O O . GLY A 1 317 ? 20.947 -7.016 -20.216 1.00 59.66 317 GLY A O 1
ATOM 2432 N N . ILE A 1 318 ? 21.813 -4.957 -19.944 1.00 65.50 318 ILE A N 1
ATOM 2433 C CA . ILE A 1 318 ? 22.964 -5.110 -20.842 1.00 65.50 318 ILE A CA 1
ATOM 2434 C C . ILE A 1 318 ? 24.165 -5.653 -20.059 1.00 65.50 318 ILE A C 1
ATOM 2436 O O . ILE A 1 318 ? 24.800 -6.621 -20.487 1.00 65.50 318 ILE A O 1
ATOM 244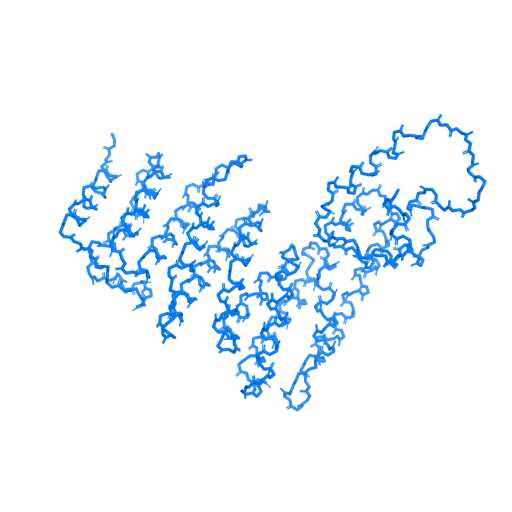0 N N . ASP A 1 319 ? 24.450 -5.047 -18.907 1.00 63.78 319 ASP A N 1
ATOM 2441 C CA . ASP A 1 319 ? 25.600 -5.366 -18.071 1.00 63.78 319 ASP A CA 1
ATOM 2442 C C . ASP A 1 319 ? 25.252 -6.471 -17.065 1.00 63.78 319 ASP A C 1
ATOM 2444 O O . ASP A 1 319 ? 24.391 -6.323 -16.207 1.00 63.78 319 ASP A O 1
ATOM 2448 N N . ALA A 1 320 ? 25.977 -7.593 -17.106 1.00 50.66 320 ALA A N 1
ATOM 2449 C CA . ALA A 1 320 ? 25.757 -8.737 -16.209 1.00 50.66 320 ALA A CA 1
ATOM 2450 C C . ALA A 1 320 ? 26.127 -8.475 -14.729 1.00 50.66 320 ALA A C 1
ATOM 2452 O O . ALA A 1 320 ? 26.117 -9.401 -13.916 1.00 50.66 320 ALA A O 1
ATOM 2453 N N . ARG A 1 321 ? 26.510 -7.242 -14.372 1.00 51.66 321 ARG A N 1
ATOM 2454 C CA . ARG A 1 321 ? 26.882 -6.847 -13.010 1.00 51.66 321 ARG A CA 1
ATOM 2455 C C . ARG A 1 321 ? 26.030 -5.653 -12.581 1.00 51.66 321 ARG A C 1
ATOM 2457 O O . ARG A 1 321 ? 26.211 -4.576 -13.146 1.00 51.66 321 ARG A O 1
ATOM 2464 N N . PRO A 1 322 ? 25.148 -5.803 -11.578 1.00 47.00 322 PRO A N 1
ATOM 2465 C CA . PRO A 1 322 ? 24.436 -4.655 -11.043 1.00 47.00 322 PRO A CA 1
ATOM 2466 C C . PRO A 1 322 ? 25.451 -3.660 -10.441 1.00 47.00 322 PRO A C 1
ATOM 2468 O O . PRO A 1 322 ? 26.413 -4.092 -9.795 1.00 47.00 322 PRO A O 1
ATOM 2471 N N . PRO A 1 323 ? 25.285 -2.338 -10.634 1.00 46.31 323 PRO A N 1
ATOM 2472 C CA . PRO A 1 323 ? 26.078 -1.324 -9.959 1.00 46.31 323 PRO A CA 1
ATOM 2473 C C . PRO A 1 323 ? 26.021 -1.526 -8.438 1.00 46.31 323 PRO A C 1
ATOM 2475 O O . PRO A 1 323 ? 25.008 -1.987 -7.907 1.00 46.31 323 PRO A O 1
ATOM 2478 N N . PRO A 1 324 ? 27.083 -1.142 -7.708 1.00 43.50 324 PRO A N 1
ATOM 2479 C CA . PRO A 1 324 ? 27.266 -1.465 -6.288 1.00 43.50 324 PRO A CA 1
ATOM 2480 C C . PRO A 1 324 ? 26.189 -0.886 -5.354 1.00 43.50 324 PRO A C 1
ATOM 2482 O O . PRO A 1 324 ? 26.124 -1.269 -4.190 1.00 43.50 324 PRO A O 1
ATOM 2485 N N . GLN A 1 325 ? 25.363 0.033 -5.859 1.00 41.72 325 GLN A N 1
ATOM 2486 C CA . GLN A 1 325 ? 24.296 0.721 -5.134 1.00 41.72 325 GLN A CA 1
ATOM 2487 C C . GLN A 1 325 ? 22.930 0.029 -5.259 1.00 41.72 325 GLN A C 1
ATOM 2489 O O . GLN A 1 325 ? 22.009 0.382 -4.528 1.00 41.72 325 GLN A O 1
ATOM 2494 N N . LEU A 1 326 ? 22.778 -0.944 -6.164 1.00 45.06 326 LEU A N 1
ATOM 2495 C CA . LEU A 1 326 ? 21.532 -1.695 -6.287 1.00 45.06 326 LEU A CA 1
ATOM 2496 C C . LEU A 1 326 ? 21.491 -2.864 -5.298 1.00 45.06 326 LEU A C 1
ATOM 2498 O O . LEU A 1 326 ? 22.535 -3.436 -4.965 1.00 45.06 326 LEU A O 1
ATOM 2502 N N . PRO A 1 327 ? 20.291 -3.269 -4.843 1.00 45.41 327 PRO A N 1
ATOM 2503 C CA . PRO A 1 327 ? 20.142 -4.453 -4.014 1.00 45.41 327 PRO A CA 1
ATOM 2504 C C . PRO A 1 327 ? 20.800 -5.650 -4.710 1.00 45.41 327 PRO A C 1
ATOM 2506 O O . PRO A 1 327 ? 20.481 -5.952 -5.859 1.00 45.41 327 PRO A O 1
ATOM 2509 N N . ARG A 1 328 ? 21.672 -6.383 -4.003 1.00 45.47 328 ARG A N 1
ATOM 2510 C CA . ARG A 1 328 ? 22.355 -7.610 -4.483 1.00 45.47 328 ARG A CA 1
ATOM 2511 C C . ARG A 1 328 ? 21.403 -8.745 -4.923 1.00 45.47 328 ARG A C 1
ATOM 2513 O O . ARG A 1 328 ? 21.856 -9.836 -5.237 1.00 45.47 328 ARG A O 1
ATOM 2520 N N . MET A 1 329 ? 20.096 -8.497 -4.904 1.00 48.41 329 MET A N 1
ATOM 2521 C CA . MET A 1 329 ? 19.003 -9.423 -5.180 1.00 48.41 329 MET A CA 1
ATOM 2522 C C . MET A 1 329 ? 18.537 -9.433 -6.644 1.00 48.41 329 MET A C 1
ATOM 2524 O O . MET A 1 329 ? 17.606 -10.167 -6.949 1.00 48.41 329 MET A O 1
ATOM 2528 N N . LEU A 1 330 ? 19.093 -8.616 -7.545 1.00 54.38 330 LEU A N 1
ATOM 2529 C CA . LEU A 1 330 ? 18.677 -8.619 -8.955 1.00 54.38 330 LEU A CA 1
ATOM 2530 C C . LEU A 1 330 ? 19.288 -9.819 -9.693 1.00 54.38 330 LEU A C 1
ATOM 2532 O O . LEU A 1 330 ? 20.506 -10.013 -9.670 1.00 54.38 330 LEU A O 1
ATOM 2536 N N . MET A 1 331 ? 18.443 -10.628 -10.338 1.00 54.47 331 MET A N 1
ATOM 2537 C CA . MET A 1 331 ? 18.890 -11.776 -11.128 1.00 54.47 331 MET A CA 1
ATOM 2538 C C . MET A 1 331 ? 19.508 -11.319 -12.459 1.00 54.47 331 MET A C 1
ATOM 2540 O O . MET A 1 331 ? 19.024 -10.359 -13.062 1.00 54.47 331 MET A O 1
ATOM 2544 N N . PRO A 1 332 ? 20.555 -12.001 -12.960 1.00 61.00 332 PRO A N 1
ATOM 2545 C CA . PRO A 1 332 ? 21.033 -11.762 -14.314 1.00 61.00 332 PRO A CA 1
ATOM 2546 C C . PRO A 1 332 ? 19.917 -12.096 -15.311 1.00 61.00 332 PRO A C 1
ATOM 2548 O O . PRO A 1 332 ? 19.360 -13.194 -15.286 1.00 61.00 332 PRO A O 1
ATOM 2551 N N . VAL A 1 333 ? 19.594 -11.150 -16.194 1.00 66.62 333 VAL A N 1
ATOM 2552 C CA . VAL A 1 333 ? 18.540 -11.336 -17.197 1.00 66.62 333 VAL A CA 1
ATOM 2553 C C . VAL A 1 333 ? 19.009 -12.327 -18.256 1.00 66.62 333 VAL A C 1
ATOM 2555 O O . VAL A 1 333 ? 20.021 -12.113 -18.933 1.00 66.62 333 VAL A O 1
ATOM 2558 N N . LEU A 1 334 ? 18.247 -13.401 -18.446 1.00 71.06 334 LEU A N 1
ATOM 2559 C CA . LEU A 1 334 ? 18.479 -14.343 -19.533 1.00 71.06 334 LEU A CA 1
ATOM 2560 C C . LEU A 1 334 ? 17.952 -13.731 -20.836 1.00 71.06 334 LEU A C 1
ATOM 2562 O O . LEU A 1 334 ? 16.765 -13.805 -21.152 1.00 71.06 334 LEU A O 1
ATOM 2566 N N . MET A 1 335 ? 18.852 -13.098 -21.591 1.00 77.06 335 MET A N 1
ATOM 2567 C CA . MET A 1 335 ? 18.563 -12.536 -22.911 1.00 77.06 335 MET A CA 1
ATOM 2568 C C . MET A 1 335 ? 19.234 -13.344 -24.019 1.00 77.06 335 MET A C 1
ATOM 2570 O O . MET A 1 335 ? 20.421 -13.670 -23.948 1.00 77.06 335 MET A O 1
ATOM 2574 N N . SER A 1 336 ? 18.492 -13.591 -25.097 1.00 83.31 336 SER A N 1
ATOM 2575 C CA . SER A 1 336 ? 19.083 -14.020 -26.365 1.00 83.31 336 SER A CA 1
ATOM 2576 C C . SER A 1 336 ? 19.968 -12.915 -26.953 1.00 83.31 336 SER A C 1
ATOM 2578 O O . SER A 1 336 ? 19.782 -11.725 -26.682 1.00 83.31 336 SER A O 1
ATOM 2580 N N . ARG A 1 337 ? 20.905 -13.296 -27.828 1.00 84.38 337 ARG A N 1
ATOM 2581 C CA . ARG A 1 337 ? 21.770 -12.345 -28.544 1.00 84.38 337 ARG A CA 1
ATOM 2582 C C . ARG A 1 337 ? 20.965 -11.259 -29.269 1.00 84.38 337 ARG A C 1
ATOM 2584 O O . ARG A 1 337 ? 21.279 -10.083 -29.132 1.00 84.38 337 ARG A O 1
ATOM 2591 N N . ARG A 1 338 ? 19.887 -11.651 -29.955 1.00 86.00 338 ARG A N 1
ATOM 2592 C CA . ARG A 1 338 ? 18.993 -10.736 -30.679 1.00 86.00 338 ARG A CA 1
ATOM 2593 C C . ARG A 1 338 ? 18.325 -9.717 -29.751 1.00 86.00 338 ARG A C 1
ATOM 2595 O O . ARG A 1 338 ? 18.268 -8.542 -30.086 1.00 86.00 338 ARG A O 1
ATOM 2602 N N . GLN A 1 339 ? 17.843 -10.151 -28.585 1.00 84.00 339 GLN A N 1
ATOM 2603 C CA . GLN A 1 339 ? 17.229 -9.247 -27.602 1.00 84.00 339 GLN A CA 1
ATOM 2604 C C . GLN A 1 339 ? 18.242 -8.252 -27.031 1.00 84.00 339 GLN A C 1
ATOM 2606 O O . GLN A 1 339 ? 17.905 -7.092 -26.821 1.00 84.00 339 GLN A O 1
ATOM 2611 N N . ARG A 1 340 ? 19.489 -8.687 -26.813 1.00 82.38 340 ARG A N 1
ATOM 2612 C CA . ARG A 1 340 ? 20.562 -7.803 -26.346 1.00 82.38 340 ARG A CA 1
ATOM 2613 C C . ARG A 1 340 ? 20.936 -6.762 -27.403 1.00 82.38 340 ARG A C 1
ATOM 2615 O O . ARG A 1 340 ? 21.073 -5.591 -27.070 1.00 82.38 340 ARG A O 1
ATOM 2622 N N . GLU A 1 341 ? 21.070 -7.167 -28.665 1.00 84.88 341 GLU A N 1
ATOM 2623 C CA . GLU A 1 341 ? 21.326 -6.253 -29.790 1.00 84.88 341 GLU A CA 1
ATOM 2624 C C . GLU A 1 341 ? 20.197 -5.221 -29.949 1.00 84.88 341 GLU A C 1
ATOM 2626 O O . GLU A 1 341 ? 20.467 -4.030 -30.111 1.00 84.88 341 GLU A O 1
ATOM 2631 N N . GLU A 1 342 ? 18.939 -5.650 -29.818 1.00 86.88 342 GLU A N 1
ATOM 2632 C CA . GLU A 1 342 ? 17.788 -4.744 -29.839 1.00 86.88 342 GLU A CA 1
ATOM 2633 C C . GLU A 1 342 ? 17.811 -3.756 -28.664 1.00 86.88 342 GLU A C 1
ATOM 2635 O O . GLU A 1 342 ? 17.649 -2.552 -28.861 1.00 86.88 342 GLU A O 1
ATOM 2640 N N . LEU A 1 343 ? 18.067 -4.244 -27.448 1.00 84.19 343 LEU A N 1
ATOM 2641 C CA . LEU A 1 343 ? 18.195 -3.403 -26.261 1.00 84.19 343 LEU A CA 1
ATOM 2642 C C . LEU A 1 343 ? 19.302 -2.352 -26.437 1.00 84.19 343 LEU A C 1
ATOM 2644 O O . LEU A 1 343 ? 19.088 -1.178 -26.141 1.00 84.19 343 LEU A O 1
ATOM 2648 N N . HIS A 1 344 ? 20.462 -2.740 -26.975 1.00 84.12 344 HIS A N 1
ATOM 2649 C CA . HIS A 1 344 ? 21.545 -1.803 -27.285 1.00 84.12 344 HIS A CA 1
ATOM 2650 C C . HIS A 1 344 ? 21.115 -0.706 -28.262 1.00 84.12 344 HIS A C 1
ATOM 2652 O O . HIS A 1 344 ? 21.447 0.459 -28.036 1.00 84.12 344 HIS A O 1
ATOM 2658 N N . ALA A 1 345 ? 20.389 -1.061 -29.327 1.00 86.56 345 ALA A N 1
ATOM 2659 C CA . ALA A 1 345 ? 19.884 -0.090 -30.294 1.00 86.56 345 ALA A CA 1
ATOM 2660 C C . ALA A 1 345 ? 18.919 0.904 -29.625 1.00 86.56 345 ALA A C 1
ATOM 2662 O O . ALA A 1 345 ? 19.129 2.113 -29.702 1.00 86.56 345 ALA A O 1
ATOM 2663 N N . LEU A 1 346 ? 17.944 0.391 -28.868 1.00 85.62 346 LEU A N 1
ATOM 2664 C CA . LEU A 1 346 ? 16.952 1.193 -28.147 1.00 85.62 346 LEU A CA 1
ATOM 2665 C C . LEU A 1 346 ? 17.589 2.174 -27.147 1.00 85.62 346 LEU A C 1
ATOM 2667 O O . LEU A 1 346 ? 17.217 3.347 -27.105 1.00 85.62 346 LEU A O 1
ATOM 2671 N N . VAL A 1 347 ? 18.568 1.724 -26.352 1.00 82.81 347 VAL A N 1
ATOM 2672 C CA . VAL A 1 347 ? 19.251 2.587 -25.369 1.00 82.81 347 VAL A CA 1
ATOM 2673 C C . VAL A 1 347 ? 20.123 3.637 -26.051 1.00 82.81 347 VAL A C 1
ATOM 2675 O O . VAL A 1 347 ? 20.167 4.782 -25.598 1.00 82.81 347 VAL A O 1
ATOM 2678 N N . ARG A 1 348 ? 20.822 3.270 -27.131 1.00 82.75 348 ARG A N 1
ATOM 2679 C CA . ARG A 1 348 ? 21.671 4.207 -27.872 1.00 82.75 348 ARG A CA 1
ATOM 2680 C C . ARG A 1 348 ? 20.833 5.351 -28.428 1.00 82.75 348 ARG A C 1
ATOM 2682 O O . ARG A 1 348 ? 21.132 6.506 -28.126 1.00 82.75 348 ARG A O 1
ATOM 2689 N N . ASP A 1 349 ? 19.776 5.024 -29.161 1.00 81.75 349 ASP A N 1
ATOM 2690 C CA . ASP A 1 349 ? 18.962 5.999 -29.887 1.00 81.75 349 ASP A CA 1
ATOM 2691 C C . ASP A 1 349 ? 18.237 6.966 -28.928 1.00 81.75 349 ASP A C 1
ATOM 2693 O O . ASP A 1 349 ? 18.077 8.145 -29.227 1.00 81.75 349 ASP A O 1
ATOM 2697 N N . PHE A 1 350 ? 17.908 6.521 -27.711 1.00 79.12 350 PHE A N 1
ATOM 2698 C CA . PHE A 1 350 ? 17.315 7.366 -26.667 1.00 79.12 350 PHE A CA 1
ATOM 2699 C C . PHE A 1 350 ? 18.256 8.450 -26.104 1.00 79.12 350 PHE A C 1
ATOM 2701 O O . PHE A 1 350 ? 17.805 9.501 -25.634 1.00 79.12 350 PHE A O 1
ATOM 2708 N N . THR A 1 351 ? 19.565 8.186 -26.117 1.00 68.62 351 THR A N 1
ATOM 2709 C CA . THR A 1 351 ? 20.586 9.026 -25.460 1.00 68.62 351 THR A CA 1
ATOM 2710 C C . THR A 1 351 ? 21.280 10.008 -26.394 1.00 68.62 351 THR A C 1
ATOM 2712 O O . THR A 1 351 ? 22.091 10.812 -25.931 1.00 68.62 351 THR A O 1
ATOM 2715 N N . LEU A 1 352 ? 20.970 9.958 -27.689 1.00 67.81 352 LEU A N 1
ATOM 2716 C CA . LEU A 1 352 ? 21.484 10.913 -28.658 1.00 67.81 352 LEU A CA 1
ATOM 2717 C C . LEU A 1 352 ? 20.757 12.266 -28.508 1.00 67.81 352 LEU A C 1
ATOM 2719 O O . LEU A 1 352 ? 19.552 12.300 -28.213 1.00 67.81 352 LEU A O 1
ATOM 2723 N N . PRO A 1 353 ? 21.473 13.396 -28.662 1.00 56.78 353 PRO A N 1
ATOM 2724 C CA . PRO A 1 353 ? 20.822 14.688 -28.832 1.00 56.78 353 PRO A CA 1
ATOM 2725 C C . PRO A 1 353 ? 19.969 14.643 -30.110 1.00 56.78 353 PRO A C 1
ATOM 2727 O O . PRO A 1 353 ? 20.421 14.104 -31.120 1.00 56.78 353 PRO A O 1
ATOM 2730 N N . PHE A 1 354 ? 18.731 15.140 -30.019 1.00 53.75 354 PHE A N 1
ATOM 2731 C CA . PHE A 1 354 ? 17.847 15.305 -31.177 1.00 53.75 354 PHE A CA 1
ATOM 2732 C C . PHE A 1 354 ? 18.339 16.437 -32.070 1.00 53.75 354 PHE A C 1
ATOM 2734 O O . PHE A 1 354 ? 18.822 17.443 -31.494 1.00 53.75 354 PHE A O 1
#

Foldseek 3Di:
DVVVCLLVPHQDDPPCPVVNVCVVVVVLVPPPPDPDDDPDPDDPDLVPDDLVSNLVSLLNDFQRNLVVQLVPDVVSVVSLVVSLVVLLVLLVVLLVQQADPVLEGDPVSVVSNLSSQRSHHDDDVSSVVSLVSNLVVLLCCLVGRDDPDDVLLVVLLVLLVSLLSSLVRPSSLSSPLSSQVRRLVSYDLVSSLVSLLSVLVSLLVQPVDDDPVSLVVSLCSLLVRLLSNLLVCVVVVHDSVSSLVSSLCSLVCNQPPPPDDHDDLVSNLSSLLSLLQSQQSVLELVSNLVSLVVSCVSCVPPDLVSLVVSLLSLCQQQDQDNPPPDDPNGHRRDDDPVSNVVSVVSSVVSNDDD

Sequence (354 aa):
MFFSRLVQGQPIATGHSARTLRSALATQSTTSTTNEPPADGAPTRLEDLPNEILLDLLARLDARSLQVLGEMNFRFASAIERQVSKALERADELLPQLCTADGGFSQAALDGLLAILPRLPAPSRRALSIEERLLDKLASMALNGAPPGLQRKHLALRLLRWAIRFGECPASGPVLDCVLRHLHSALPDRVALAAFAPMLDRLVQRIEDPGADSHEVLRQTLQSCGLRAMHEAQWRRLPVKPLHDMAMRAVLGRLSQAGRPPLPPAVQCGYLQVLLELALQLGEGADYLQAVRQCLQHAGGWPLAMRHALRGYLQLGIDARPPPQLPRMLMPVLMSRRQREELHALVRDFTLPF